Protein AF-A0AB34JFN8-F1 (afdb_monomer_lite)

pLDDT: mean 73.84, std 20.87, range [29.95, 96.25]

Secondary structure (DSSP, 8-state):
-----------------------HHHHHHHHHHTTT-PPPPHHHHHHHHHHHHHHHHHHHHHHHHHHHHHHHHHTT---TTHHHHHHHHHHHHHHHHHHH--SS-HHHHHHHHHHHHHHHHHHHHHHHHHHHHHHHHHHHHHHHHHHHHTSSSS-HHHHHHHHHHHHHHHHHTTS-TT-----HHHHHHHHHHHHHHHHHHHHHHHHHHHHHHHHHHHHHHHHHHHHHHHHHHHHHHSS-S----EEEEE--TT-SEEEEEEEETTEEEEEEEE--GGGGGG--TTSS-S---TT--EEEEEEE-

Structure (mmCIF, N/CA/C/O backbone):
data_AF-A0AB34JFN8-F1
#
_entry.id   AF-A0AB34JFN8-F1
#
loop_
_atom_site.group_PDB
_atom_site.id
_atom_site.type_symbol
_atom_site.label_atom_id
_atom_site.label_alt_id
_atom_site.label_comp_id
_atom_site.label_asym_id
_atom_site.label_entity_id
_atom_site.label_seq_id
_atom_site.pdbx_PDB_ins_code
_atom_site.Cartn_x
_atom_site.Cartn_y
_atom_site.Cartn_z
_atom_site.occupancy
_atom_site.B_iso_or_equiv
_atom_site.auth_seq_id
_atom_site.auth_comp_id
_atom_site.auth_asym_id
_atom_site.auth_atom_id
_atom_site.pdbx_PDB_model_num
ATOM 1 N N . MET A 1 1 ? 58.576 43.000 -95.167 1.00 40.59 1 MET A N 1
ATOM 2 C CA . MET A 1 1 ? 59.578 42.158 -94.487 1.00 40.59 1 MET A CA 1
ATOM 3 C C . MET A 1 1 ? 58.836 41.025 -93.793 1.00 40.59 1 MET A C 1
ATOM 5 O O . MET A 1 1 ? 57.957 41.322 -93.003 1.00 40.59 1 MET A O 1
ATOM 9 N N . LEU A 1 2 ? 59.155 39.787 -94.191 1.00 36.97 2 LEU A N 1
ATOM 10 C CA . LEU A 1 2 ? 58.815 38.482 -93.592 1.00 36.97 2 LEU A CA 1
ATOM 11 C C . LEU A 1 2 ? 57.339 38.159 -93.242 1.00 36.97 2 LEU A C 1
ATOM 13 O O . LEU A 1 2 ? 56.838 38.446 -92.163 1.00 36.97 2 LEU A O 1
ATOM 17 N N . THR A 1 3 ? 56.698 37.459 -94.183 1.00 32.12 3 THR A N 1
ATOM 18 C CA . THR A 1 3 ? 55.739 36.337 -94.027 1.00 32.12 3 THR A CA 1
ATOM 19 C C . THR A 1 3 ? 56.338 35.158 -93.220 1.00 32.12 3 THR A C 1
ATOM 21 O O . THR A 1 3 ? 57.546 35.197 -92.975 1.00 32.12 3 THR A O 1
ATOM 24 N N . PRO A 1 4 ? 55.636 34.018 -92.971 1.00 57.72 4 PRO A N 1
ATOM 25 C CA . PRO A 1 4 ? 54.190 33.674 -92.963 1.00 57.72 4 PRO A CA 1
ATOM 26 C C . PRO A 1 4 ? 53.788 32.844 -91.700 1.00 57.72 4 PRO A C 1
ATOM 28 O O . PRO A 1 4 ? 54.621 32.568 -90.849 1.00 57.72 4 PRO A O 1
ATOM 31 N N . LEU A 1 5 ? 52.517 32.505 -91.451 1.00 35.12 5 LEU A N 1
ATOM 32 C CA . LEU A 1 5 ? 51.862 31.186 -91.665 1.00 35.12 5 LEU A CA 1
ATOM 33 C C . LEU A 1 5 ? 50.621 31.196 -90.732 1.00 35.12 5 LEU A C 1
ATOM 35 O O . LEU A 1 5 ? 50.712 31.771 -89.656 1.00 35.12 5 LEU A O 1
ATOM 39 N N . LEU A 1 6 ? 49.472 30.549 -90.921 1.00 33.50 6 LEU A N 1
ATOM 40 C CA . LEU A 1 6 ? 48.767 29.802 -91.973 1.00 33.50 6 LEU A CA 1
ATOM 41 C C . LEU A 1 6 ? 47.491 29.335 -91.208 1.00 33.50 6 LEU A C 1
ATOM 43 O O . LEU A 1 6 ? 47.619 28.768 -90.131 1.00 33.50 6 LEU A O 1
ATOM 47 N N . LEU A 1 7 ? 46.300 29.867 -91.498 1.00 32.81 7 LEU A N 1
ATOM 48 C CA . LEU A 1 7 ? 45.285 29.329 -92.422 1.00 32.81 7 LEU A CA 1
ATOM 49 C C . LEU A 1 7 ? 44.332 28.259 -91.819 1.00 32.81 7 LEU A C 1
ATOM 51 O O . LEU A 1 7 ? 44.778 27.293 -91.212 1.00 32.81 7 LEU A O 1
ATOM 55 N N . CYS A 1 8 ? 43.038 28.424 -92.154 1.00 29.95 8 CYS A N 1
ATOM 56 C CA . CYS A 1 8 ? 41.913 27.460 -92.170 1.00 29.95 8 CYS A CA 1
ATOM 57 C C . CYS A 1 8 ? 41.205 27.116 -90.840 1.00 29.95 8 CYS A C 1
ATOM 59 O O . CYS A 1 8 ? 41.850 26.913 -89.828 1.00 29.95 8 CYS A O 1
ATOM 61 N N . ALA A 1 9 ? 39.871 26.989 -90.752 1.00 33.47 9 ALA A N 1
ATOM 62 C CA . ALA A 1 9 ? 38.783 26.956 -91.745 1.00 33.47 9 ALA A CA 1
ATOM 63 C C . ALA A 1 9 ? 37.452 27.453 -91.110 1.00 33.47 9 ALA A C 1
ATOM 65 O O . ALA A 1 9 ? 37.236 27.287 -89.916 1.00 33.47 9 ALA A O 1
ATOM 66 N N . ILE A 1 10 ? 36.628 28.230 -91.827 1.00 31.41 10 ILE A N 1
ATOM 67 C CA . ILE A 1 10 ? 35.312 27.852 -92.401 1.00 31.41 10 ILE A CA 1
ATOM 68 C C . ILE A 1 10 ? 34.520 26.835 -91.550 1.00 31.41 10 ILE A C 1
ATOM 70 O O . ILE A 1 10 ? 34.883 25.667 -91.518 1.00 31.41 10 ILE A O 1
ATOM 74 N N . SER A 1 11 ? 33.382 27.225 -90.963 1.00 31.48 11 SER A N 1
ATOM 75 C CA . SER A 1 11 ? 32.055 26.900 -91.521 1.00 31.48 11 SER A CA 1
ATOM 76 C C . SER A 1 11 ? 30.901 27.291 -90.591 1.00 31.48 11 SER A C 1
ATOM 78 O O . SER A 1 11 ? 30.993 27.291 -89.368 1.00 31.48 11 SER A O 1
ATOM 80 N N . SER A 1 12 ? 29.806 27.637 -91.243 1.00 33.31 12 SER A N 1
ATOM 81 C CA . SER A 1 12 ? 28.513 28.095 -90.757 1.00 33.31 12 SER A CA 1
ATOM 82 C C . SER A 1 12 ? 27.607 26.995 -90.184 1.00 33.31 12 SER A C 1
ATOM 84 O O . SER A 1 12 ? 27.665 25.850 -90.620 1.00 33.31 12 SER A O 1
ATOM 86 N N . ALA A 1 13 ? 26.645 27.458 -89.373 1.00 34.81 13 ALA A N 1
ATOM 87 C CA . ALA A 1 13 ? 25.298 26.918 -89.142 1.00 34.81 13 ALA A CA 1
ATOM 88 C C . ALA A 1 13 ? 25.128 25.674 -88.247 1.00 34.81 13 ALA A C 1
ATOM 90 O O . ALA A 1 13 ? 25.507 24.565 -88.592 1.00 34.81 13 ALA A O 1
ATOM 91 N N . SER A 1 14 ? 24.379 25.840 -87.152 1.00 31.20 14 SER A N 1
ATOM 92 C CA . SER A 1 14 ? 23.001 25.327 -87.052 1.00 31.20 14 SER A CA 1
ATOM 93 C C . SER A 1 14 ? 22.472 25.535 -85.633 1.00 31.20 14 SER A C 1
ATOM 95 O O . SER A 1 14 ? 23.047 25.051 -84.662 1.00 31.20 14 SER A O 1
ATOM 97 N N . ALA A 1 15 ? 21.326 26.204 -85.520 1.00 41.53 15 ALA A N 1
ATOM 98 C CA . ALA A 1 15 ? 20.519 26.211 -84.309 1.00 41.53 15 ALA A CA 1
ATOM 99 C C . ALA A 1 15 ? 20.161 24.772 -83.901 1.00 41.53 15 ALA A C 1
ATOM 101 O O . ALA A 1 15 ? 19.678 24.002 -84.735 1.00 41.53 15 ALA A O 1
ATOM 102 N N . ARG A 1 16 ? 20.362 24.424 -82.625 1.00 34.72 16 ARG A N 1
ATOM 103 C CA . ARG A 1 16 ? 19.688 23.303 -81.960 1.00 34.72 16 ARG A CA 1
ATOM 104 C C . ARG A 1 16 ? 19.401 23.656 -80.501 1.00 34.72 16 ARG A C 1
ATOM 106 O O . ARG A 1 16 ? 20.293 24.027 -79.750 1.00 34.72 16 ARG A O 1
ATOM 113 N N . SER A 1 17 ? 18.115 23.557 -80.185 1.00 35.25 17 SER A N 1
ATOM 114 C CA . SER A 1 17 ? 17.418 23.604 -78.903 1.00 35.25 17 SER A CA 1
ATOM 115 C C . SER A 1 17 ? 18.265 23.570 -77.630 1.00 35.25 17 SER A C 1
ATOM 117 O O . SER A 1 17 ? 18.897 22.565 -77.309 1.00 35.25 17 SER A O 1
ATOM 119 N N . ALA A 1 18 ? 18.129 24.626 -76.826 1.00 38.16 18 ALA A N 1
ATOM 120 C CA . ALA A 1 18 ? 18.417 24.600 -75.399 1.00 38.16 18 ALA A CA 1
ATOM 121 C C . ALA A 1 18 ? 17.375 23.716 -74.688 1.00 38.16 18 ALA A C 1
ATOM 123 O O . ALA A 1 18 ? 16.350 24.191 -74.204 1.00 38.16 18 ALA A O 1
ATOM 124 N N . LEU A 1 19 ? 17.619 22.405 -74.661 1.00 34.66 19 LEU A N 1
ATOM 125 C CA . LEU A 1 19 ? 16.960 21.506 -73.720 1.00 34.66 19 LEU A CA 1
ATOM 126 C C . LEU A 1 19 ? 17.655 21.661 -72.369 1.00 34.66 19 LEU A C 1
ATOM 128 O O . LEU A 1 19 ? 18.735 21.115 -72.141 1.00 34.66 19 LEU A O 1
ATOM 132 N N . LEU A 1 20 ? 17.006 22.436 -71.500 1.00 38.56 20 LEU A N 1
ATOM 133 C CA . LEU A 1 20 ? 17.210 22.467 -70.057 1.00 38.56 20 LEU A CA 1
ATOM 134 C C . LEU A 1 20 ? 17.354 21.035 -69.519 1.00 38.56 20 LEU A C 1
ATOM 136 O O . LEU A 1 20 ? 16.368 20.354 -69.258 1.00 38.56 20 LEU A O 1
ATOM 140 N N . HIS A 1 21 ? 18.590 20.583 -69.320 1.00 37.53 21 HIS A N 1
ATOM 141 C CA . HIS A 1 21 ? 18.879 19.503 -68.384 1.00 37.53 21 HIS A CA 1
ATOM 142 C C . HIS A 1 21 ? 18.862 20.109 -66.980 1.00 37.53 21 HIS A C 1
ATOM 144 O O . HIS A 1 21 ? 19.899 20.381 -66.376 1.00 37.53 21 HIS A O 1
ATOM 150 N N . SER A 1 22 ? 17.662 20.378 -66.462 1.00 41.94 22 SER A N 1
ATOM 151 C CA . SER A 1 22 ? 17.490 20.567 -65.027 1.00 41.94 22 SER A CA 1
ATOM 152 C C . SER A 1 22 ? 17.705 19.208 -64.367 1.00 41.94 22 SER A C 1
ATOM 154 O O . SER A 1 22 ? 16.867 18.313 -64.481 1.00 41.94 22 SER A O 1
ATOM 156 N N . SER A 1 23 ? 18.859 19.041 -63.725 1.00 39.16 23 SER A N 1
ATOM 157 C CA . SER A 1 23 ? 19.165 17.862 -62.918 1.00 39.16 23 SER A CA 1
ATOM 158 C C . SER A 1 23 ? 18.043 17.631 -61.888 1.00 39.16 23 SER A C 1
ATOM 160 O O . SER A 1 23 ? 17.724 18.562 -61.140 1.00 39.16 23 SER A O 1
ATOM 162 N N . PRO A 1 24 ? 17.437 16.429 -61.814 1.00 47.84 24 PRO A N 1
ATOM 163 C CA . PRO A 1 24 ? 16.319 16.142 -60.910 1.00 47.84 24 PRO A CA 1
ATOM 164 C C . PRO A 1 24 ? 16.702 16.230 -59.424 1.00 47.84 24 PRO A C 1
ATOM 166 O O . PRO A 1 24 ? 15.818 16.327 -58.577 1.00 47.84 24 PRO A O 1
ATOM 169 N N . ALA A 1 25 ? 18.000 16.251 -59.103 1.00 49.03 25 ALA A N 1
ATOM 170 C CA . ALA A 1 25 ? 18.494 16.478 -57.747 1.00 49.03 25 ALA A CA 1
ATOM 171 C C . ALA A 1 25 ? 18.161 17.895 -57.242 1.00 49.03 25 ALA A C 1
ATOM 173 O O . ALA A 1 25 ? 17.696 18.070 -56.124 1.00 49.03 25 ALA A O 1
ATOM 174 N N . ARG A 1 26 ? 18.284 18.912 -58.106 1.00 46.47 26 ARG A N 1
ATOM 175 C CA . ARG A 1 26 ? 18.123 20.323 -57.712 1.00 46.47 26 ARG A CA 1
ATOM 176 C C . ARG A 1 26 ? 16.660 20.748 -57.539 1.00 46.47 26 ARG A C 1
ATOM 178 O O . ARG A 1 26 ? 16.376 21.721 -56.851 1.00 46.47 26 ARG A O 1
ATOM 185 N N . ALA A 1 27 ? 15.734 20.034 -58.182 1.00 48.00 27 ALA A N 1
ATOM 186 C CA . ALA A 1 27 ? 14.296 20.279 -58.062 1.00 48.00 27 ALA A CA 1
ATOM 187 C C . ALA A 1 27 ? 13.692 19.644 -56.796 1.00 48.00 27 ALA A C 1
ATOM 189 O O . ALA A 1 27 ? 12.703 20.157 -56.274 1.00 48.00 27 ALA A O 1
ATOM 190 N N . ARG A 1 28 ? 14.296 18.560 -56.286 1.00 52.44 28 ARG A N 1
ATOM 191 C CA . ARG A 1 28 ? 13.908 17.940 -55.010 1.00 52.44 28 ARG A CA 1
ATOM 192 C C . ARG A 1 28 ? 14.290 18.818 -53.820 1.00 52.44 28 ARG A C 1
ATOM 194 O O . ARG A 1 28 ? 13.430 19.074 -52.984 1.00 52.44 28 ARG A O 1
ATOM 201 N N . ASP A 1 29 ? 15.492 19.394 -53.848 1.00 52.91 29 ASP A N 1
ATOM 202 C CA . ASP A 1 29 ? 15.970 20.345 -52.832 1.00 52.91 29 ASP A CA 1
ATOM 203 C C . ASP A 1 29 ? 15.091 21.596 -52.693 1.00 52.91 29 ASP A C 1
ATOM 205 O O . ASP A 1 29 ? 14.879 22.110 -51.599 1.00 52.91 29 ASP A O 1
ATOM 209 N N . ALA A 1 30 ? 14.547 22.110 -53.799 1.00 54.91 30 ALA A N 1
ATOM 210 C CA . ALA A 1 30 ? 13.704 23.304 -53.755 1.00 54.91 30 ALA A CA 1
ATOM 211 C C . ALA A 1 30 ? 12.321 23.026 -53.135 1.00 54.91 30 ALA A C 1
ATOM 213 O O . ALA A 1 30 ? 11.747 23.897 -52.480 1.00 54.91 30 ALA A O 1
ATOM 214 N N . LEU A 1 31 ? 11.786 21.815 -53.327 1.00 54.91 31 LEU A N 1
ATOM 215 C CA . LEU A 1 31 ? 10.496 21.397 -52.772 1.00 54.91 31 LEU A CA 1
ATOM 216 C C . LEU A 1 31 ? 10.588 21.003 -51.289 1.00 54.91 31 LEU A C 1
ATOM 218 O O . LEU A 1 31 ? 9.623 21.227 -50.559 1.00 54.91 31 LEU A O 1
ATOM 222 N N . SER A 1 32 ? 11.724 20.470 -50.828 1.00 52.62 32 SER A N 1
ATOM 223 C CA . SER A 1 32 ? 11.977 20.195 -49.403 1.00 52.62 32 SER A CA 1
ATOM 224 C C . SER A 1 32 ? 12.158 21.488 -48.597 1.00 52.62 32 SER A C 1
ATOM 226 O O . SER A 1 32 ? 11.550 21.648 -47.537 1.00 52.62 32 SER A O 1
ATOM 228 N N . LEU A 1 33 ? 12.854 22.484 -49.158 1.00 50.72 33 LEU A N 1
ATOM 229 C CA . LEU A 1 33 ? 12.984 23.827 -48.571 1.00 50.72 33 LEU A CA 1
ATOM 230 C C . LEU A 1 33 ? 11.643 24.568 -48.417 1.00 50.72 33 LEU A C 1
ATOM 232 O O . LEU A 1 33 ? 11.445 25.284 -47.436 1.00 50.72 33 LEU A O 1
ATOM 236 N N . LEU A 1 34 ? 10.694 24.368 -49.337 1.00 54.00 34 LEU A N 1
ATOM 237 C CA . LEU A 1 34 ? 9.350 24.965 -49.276 1.00 54.00 34 LEU A CA 1
ATOM 238 C C . LEU A 1 34 ? 8.437 24.337 -48.205 1.00 54.00 34 LEU A C 1
ATOM 240 O O . LEU A 1 34 ? 7.401 24.918 -47.883 1.00 54.00 34 LEU A O 1
ATOM 244 N N . ARG A 1 35 ? 8.809 23.180 -47.636 1.00 57.22 35 ARG A N 1
ATOM 245 C CA . ARG A 1 35 ? 8.042 22.479 -46.589 1.00 57.22 35 ARG A CA 1
ATOM 246 C C . ARG A 1 35 ? 8.598 22.674 -45.173 1.00 57.22 35 ARG A C 1
ATOM 248 O O . ARG A 1 35 ? 8.065 22.083 -44.239 1.00 57.22 35 ARG A O 1
ATOM 255 N N . GLY A 1 36 ? 9.617 23.520 -45.005 1.00 51.25 36 GLY A N 1
ATOM 256 C CA . GLY A 1 36 ? 10.117 23.923 -43.688 1.00 51.25 36 GLY A CA 1
ATOM 257 C C . GLY A 1 36 ? 11.053 22.925 -43.000 1.00 51.25 36 GLY A C 1
ATOM 258 O O . GLY A 1 36 ? 11.176 22.973 -41.782 1.00 51.25 36 GLY A O 1
ATOM 259 N N . GLY A 1 37 ? 11.730 22.046 -43.744 1.00 57.25 37 GLY A N 1
ATOM 260 C CA . GLY A 1 37 ? 12.794 21.200 -43.198 1.00 57.25 37 GLY A CA 1
ATOM 261 C C . GLY A 1 37 ? 13.675 20.634 -44.307 1.00 57.25 37 GLY A C 1
ATOM 262 O O . GLY A 1 37 ? 13.156 20.068 -45.268 1.00 57.25 37 GLY A O 1
ATOM 263 N N . GLY A 1 38 ? 14.995 20.815 -44.194 1.00 64.12 38 GLY A N 1
ATOM 264 C CA . GLY A 1 38 ? 15.956 20.130 -45.063 1.00 64.12 38 GLY A CA 1
ATOM 265 C C . GLY A 1 38 ? 15.830 18.612 -44.914 1.00 64.12 38 GLY A C 1
ATOM 266 O O . GLY A 1 38 ? 15.399 18.133 -43.864 1.00 64.12 38 GLY A O 1
ATOM 267 N N . GLU A 1 39 ? 16.162 17.854 -45.963 1.00 65.25 39 GLU A N 1
ATOM 268 C CA . GLU A 1 39 ? 16.203 16.394 -45.844 1.00 65.25 39 GLU A CA 1
ATOM 269 C C . GLU A 1 39 ? 17.214 16.014 -44.745 1.00 65.25 39 GLU A C 1
ATOM 271 O O . GLU A 1 39 ? 18.331 16.543 -44.748 1.00 65.25 39 GLU A O 1
ATOM 276 N N . PRO A 1 40 ? 16.831 15.164 -43.771 1.00 70.44 40 PRO A N 1
ATOM 277 C CA . PRO A 1 40 ? 17.751 14.721 -42.731 1.00 70.44 40 PRO A CA 1
ATOM 278 C C . PRO A 1 40 ? 18.955 14.034 -43.377 1.00 70.44 40 PRO A C 1
ATOM 280 O O . PRO A 1 40 ? 18.798 13.304 -44.359 1.00 70.44 40 PRO A O 1
ATOM 283 N N . SER A 1 41 ? 20.153 14.269 -42.836 1.00 77.94 41 SER A N 1
ATOM 284 C CA . SER A 1 41 ? 21.364 13.614 -43.330 1.00 77.94 41 SER A CA 1
ATOM 285 C C . SER A 1 41 ? 21.215 12.090 -43.251 1.00 77.94 41 SER A C 1
ATOM 287 O O . SER A 1 41 ? 20.544 11.560 -42.362 1.00 77.94 41 SER A O 1
ATOM 289 N N . ASP A 1 42 ? 21.847 11.371 -44.181 1.00 81.19 42 ASP A N 1
ATOM 290 C CA . ASP A 1 42 ? 21.822 9.899 -44.208 1.00 81.19 42 ASP A CA 1
ATOM 291 C C . ASP A 1 42 ? 22.378 9.309 -42.893 1.00 81.19 42 ASP A C 1
ATOM 293 O O . ASP A 1 42 ? 21.862 8.327 -42.359 1.00 81.19 42 ASP A O 1
ATOM 297 N N . GLU A 1 43 ? 23.354 10.000 -42.293 1.00 79.25 43 GLU A N 1
ATOM 298 C CA . GLU A 1 43 ? 23.912 9.693 -40.972 1.00 79.25 43 GLU A CA 1
ATOM 299 C C . GLU A 1 43 ? 22.872 9.831 -39.847 1.00 79.25 43 GLU A C 1
ATOM 301 O O . GLU A 1 43 ? 22.753 8.940 -39.002 1.00 79.25 43 GLU A O 1
ATOM 306 N N . LEU A 1 44 ? 22.054 10.891 -39.859 1.00 81.38 44 LEU A N 1
ATOM 307 C CA . LEU A 1 44 ? 20.977 11.086 -38.886 1.00 81.38 44 LEU A CA 1
ATOM 308 C C . LEU A 1 44 ? 19.863 10.050 -39.069 1.00 81.38 44 LEU A C 1
ATOM 310 O O . LEU A 1 44 ? 19.310 9.548 -38.085 1.00 81.38 44 LEU A O 1
ATOM 314 N N . LEU A 1 45 ? 19.555 9.676 -40.312 1.00 85.38 45 LEU A N 1
ATOM 315 C CA . LEU A 1 45 ? 18.577 8.632 -40.610 1.00 85.38 45 LEU A CA 1
ATOM 316 C C . LEU A 1 45 ? 19.049 7.274 -40.067 1.00 85.38 45 LEU A C 1
ATOM 318 O O . LEU A 1 45 ? 18.304 6.591 -39.359 1.00 85.38 45 LEU A O 1
ATOM 322 N N . GLN A 1 46 ? 20.304 6.904 -40.338 1.00 86.75 46 GLN A N 1
ATOM 323 C CA . GLN A 1 46 ? 20.905 5.665 -39.846 1.00 86.75 46 GLN A CA 1
ATOM 324 C C . GLN A 1 46 ? 20.978 5.639 -38.313 1.00 86.75 46 GLN A C 1
ATOM 326 O O . GLN A 1 46 ? 20.627 4.626 -37.700 1.00 86.75 46 GLN A O 1
ATOM 331 N N . ALA A 1 47 ? 21.356 6.756 -37.687 1.00 85.12 47 ALA A N 1
ATOM 332 C CA . ALA A 1 47 ? 21.361 6.890 -36.236 1.00 85.12 47 ALA A CA 1
ATOM 333 C C . ALA A 1 47 ? 19.952 6.773 -35.633 1.00 85.12 47 ALA A C 1
ATOM 335 O O . ALA A 1 47 ? 19.775 6.117 -34.610 1.00 85.12 47 ALA A O 1
ATOM 336 N N . THR A 1 48 ? 18.931 7.316 -36.299 1.00 88.69 48 THR A N 1
ATOM 337 C CA . THR A 1 48 ? 17.527 7.178 -35.881 1.00 88.69 48 THR A CA 1
ATOM 338 C C . THR A 1 48 ? 17.073 5.722 -35.898 1.00 88.69 48 THR A C 1
ATOM 340 O O . THR A 1 48 ? 16.450 5.255 -34.942 1.00 88.69 48 THR A O 1
ATOM 343 N N . PHE A 1 49 ? 17.411 4.966 -36.945 1.00 88.88 49 PHE A N 1
ATOM 344 C CA . PHE A 1 49 ? 17.106 3.534 -36.995 1.00 88.88 49 PHE A CA 1
ATOM 345 C C . PHE A 1 49 ? 17.841 2.743 -35.908 1.00 88.88 49 PHE A C 1
ATOM 347 O O . PHE A 1 49 ? 17.226 1.895 -35.256 1.00 88.88 49 PHE A O 1
ATOM 354 N N . ALA A 1 50 ? 19.128 3.022 -35.688 1.00 88.19 50 ALA A N 1
ATOM 355 C CA . ALA A 1 50 ? 19.917 2.367 -34.648 1.00 88.19 50 ALA A CA 1
ATOM 356 C C . ALA A 1 50 ? 19.362 2.661 -33.243 1.00 88.19 50 ALA A C 1
ATOM 358 O O . ALA A 1 50 ? 19.139 1.731 -32.465 1.00 88.19 50 ALA A O 1
ATOM 359 N N . CYS A 1 51 ? 19.051 3.927 -32.960 1.00 89.38 51 CYS A N 1
ATOM 360 C CA . CYS A 1 51 ? 18.476 4.377 -31.696 1.00 89.38 51 CYS A CA 1
ATOM 361 C C . CYS A 1 51 ? 17.101 3.742 -31.436 1.00 89.38 51 CYS A C 1
ATOM 363 O O . CYS A 1 51 ? 16.872 3.174 -30.371 1.00 89.38 51 CYS A O 1
ATOM 365 N N . ASN A 1 52 ? 16.209 3.721 -32.433 1.00 91.88 52 ASN A N 1
ATOM 366 C CA . ASN A 1 52 ? 14.899 3.075 -32.301 1.00 91.88 52 ASN A CA 1
ATOM 367 C C . ASN A 1 52 ? 15.011 1.558 -32.082 1.00 91.88 52 ASN A C 1
ATOM 369 O O . ASN A 1 52 ? 14.227 0.978 -31.328 1.00 91.88 52 ASN A O 1
ATOM 373 N N . ARG A 1 53 ? 15.992 0.898 -32.712 1.00 92.44 53 ARG A N 1
ATOM 374 C CA . ARG A 1 53 ? 16.247 -0.532 -32.486 1.00 92.44 53 ARG A CA 1
ATOM 375 C C . ARG A 1 53 ? 16.741 -0.791 -31.065 1.00 92.44 53 ARG A C 1
ATOM 377 O O . ARG A 1 53 ? 16.284 -1.745 -30.432 1.00 92.44 53 ARG A O 1
ATOM 384 N N . LEU A 1 54 ? 17.651 0.047 -30.567 1.00 91.44 54 LEU A N 1
ATOM 385 C CA . LEU A 1 54 ? 18.130 -0.020 -29.189 1.00 91.44 54 LEU A CA 1
ATOM 386 C C . LEU A 1 54 ? 16.970 0.192 -28.213 1.00 91.44 54 LEU A C 1
ATOM 388 O O . LEU A 1 54 ? 16.752 -0.650 -27.349 1.00 91.44 54 LEU A O 1
ATOM 392 N N . HIS A 1 55 ? 16.162 1.233 -28.427 1.00 92.12 55 HIS A N 1
ATOM 393 C CA . HIS A 1 55 ? 14.965 1.517 -27.640 1.00 92.12 55 HIS A CA 1
ATOM 394 C C . HIS A 1 55 ? 14.024 0.315 -27.564 1.00 92.12 55 HIS A C 1
ATOM 396 O O . HIS A 1 55 ? 13.657 -0.109 -26.472 1.00 92.12 55 HIS A O 1
ATOM 402 N N . ALA A 1 56 ? 13.677 -0.288 -28.704 1.00 92.75 56 ALA A N 1
ATOM 403 C CA . ALA A 1 56 ? 12.811 -1.464 -28.730 1.00 92.75 56 ALA A CA 1
ATOM 404 C C . ALA A 1 56 ? 13.414 -2.661 -27.973 1.00 92.75 56 ALA A C 1
ATOM 406 O O . ALA A 1 56 ? 12.690 -3.379 -27.288 1.00 92.75 56 ALA A O 1
ATOM 407 N N . THR A 1 57 ? 14.731 -2.860 -28.071 1.00 94.12 57 THR A N 1
ATOM 408 C CA . THR A 1 57 ? 15.432 -3.965 -27.399 1.00 94.12 57 THR A CA 1
ATOM 409 C C . THR A 1 57 ? 15.452 -3.764 -25.885 1.00 94.12 57 THR A C 1
ATOM 411 O O . THR A 1 57 ? 15.021 -4.641 -25.140 1.00 94.12 57 THR A O 1
ATOM 414 N N . VAL A 1 58 ? 15.877 -2.585 -25.426 1.00 93.69 58 VAL A N 1
ATOM 415 C CA . VAL A 1 58 ? 15.948 -2.257 -23.996 1.00 93.69 58 VAL A CA 1
ATOM 416 C C . VAL A 1 58 ? 14.553 -2.258 -23.371 1.00 93.69 58 VAL A C 1
ATOM 418 O O . VAL A 1 58 ? 14.369 -2.796 -22.281 1.00 93.69 58 VAL A O 1
ATOM 421 N N . LEU A 1 59 ? 13.550 -1.729 -24.075 1.00 93.25 59 LEU A N 1
ATOM 422 C CA . LEU A 1 59 ? 12.164 -1.762 -23.620 1.00 93.25 59 LEU A CA 1
ATOM 423 C C . LEU A 1 59 ? 11.627 -3.196 -23.529 1.00 93.25 59 LEU A C 1
ATOM 425 O O . LEU A 1 59 ? 10.930 -3.521 -22.571 1.00 93.25 59 LEU A O 1
ATOM 429 N N . ALA A 1 60 ? 11.952 -4.081 -24.474 1.00 93.50 60 ALA A N 1
ATOM 430 C CA . ALA A 1 60 ? 11.547 -5.487 -24.405 1.00 93.50 60 ALA A CA 1
ATOM 431 C C . ALA A 1 60 ? 12.156 -6.209 -23.186 1.00 93.50 60 ALA A C 1
ATOM 433 O O . ALA A 1 60 ? 11.464 -6.957 -22.496 1.00 93.50 60 ALA A O 1
ATOM 434 N N . GLU A 1 61 ? 13.427 -5.949 -22.878 1.00 93.88 61 GLU A N 1
ATOM 435 C CA . GLU A 1 61 ? 14.093 -6.509 -21.697 1.00 93.88 61 GLU A CA 1
ATOM 436 C C . GLU A 1 61 ? 13.483 -5.968 -20.397 1.00 93.88 61 GLU A C 1
ATOM 438 O O . GLU A 1 61 ? 13.054 -6.741 -19.537 1.00 93.88 61 GLU A O 1
ATOM 443 N N . ALA A 1 62 ? 13.337 -4.645 -20.291 1.00 92.75 62 ALA A N 1
ATOM 444 C CA . ALA A 1 62 ? 12.747 -3.998 -19.124 1.00 92.75 62 ALA A CA 1
ATOM 445 C C . ALA A 1 62 ? 11.285 -4.427 -18.902 1.00 92.75 62 ALA A C 1
ATOM 447 O O . ALA A 1 62 ? 10.869 -4.706 -17.780 1.00 92.75 62 ALA A O 1
ATOM 448 N N . THR A 1 63 ? 10.488 -4.563 -19.966 1.00 92.94 63 THR A N 1
ATOM 449 C CA . THR A 1 63 ? 9.100 -5.047 -19.856 1.00 92.94 63 THR A CA 1
ATOM 450 C C . THR A 1 63 ? 9.008 -6.508 -19.422 1.00 92.94 63 THR A C 1
ATOM 452 O O . THR A 1 63 ? 8.047 -6.868 -18.738 1.00 92.94 63 THR A O 1
ATOM 455 N N . SER A 1 64 ? 10.001 -7.342 -19.742 1.00 94.25 64 SER A N 1
ATOM 456 C CA . SER A 1 64 ? 10.100 -8.707 -19.212 1.00 94.25 64 SER A CA 1
ATOM 457 C C . SER A 1 64 ? 10.346 -8.710 -17.698 1.00 94.25 64 SER A C 1
ATOM 459 O O . SER A 1 64 ? 9.680 -9.444 -16.963 1.00 94.25 64 SER A O 1
ATOM 461 N N . GLU A 1 65 ? 11.238 -7.851 -17.201 1.00 93.00 65 GLU A N 1
ATOM 462 C CA . GLU A 1 65 ? 11.474 -7.687 -15.758 1.00 93.00 65 GLU A CA 1
ATOM 463 C C . GLU A 1 65 ? 10.230 -7.144 -15.035 1.00 93.00 65 GLU A C 1
ATOM 465 O O . GLU A 1 65 ? 9.807 -7.682 -14.007 1.00 93.00 65 GLU A O 1
ATOM 470 N N . LEU A 1 66 ? 9.555 -6.154 -15.624 1.00 93.12 66 LEU A N 1
ATOM 471 C CA . LEU A 1 66 ? 8.280 -5.636 -15.121 1.00 93.12 66 LEU A CA 1
ATOM 472 C C . LEU A 1 66 ? 7.185 -6.704 -15.096 1.00 93.12 66 LEU A C 1
ATOM 474 O O . LEU A 1 66 ? 6.361 -6.728 -14.180 1.00 93.12 66 LEU A O 1
ATOM 478 N N . ALA A 1 67 ? 7.157 -7.605 -16.080 1.00 92.94 67 ALA A N 1
ATOM 479 C CA . ALA A 1 67 ? 6.217 -8.719 -16.099 1.00 92.94 67 ALA A CA 1
ATOM 480 C C . ALA A 1 67 ? 6.482 -9.705 -14.951 1.00 92.94 67 ALA A C 1
ATOM 482 O O . ALA A 1 67 ? 5.524 -10.205 -14.352 1.00 92.94 67 ALA A O 1
ATOM 483 N N . ALA A 1 68 ? 7.749 -9.943 -14.599 1.00 92.81 68 ALA A N 1
ATOM 484 C CA . ALA A 1 68 ? 8.112 -10.748 -13.436 1.00 92.81 68 ALA A CA 1
ATOM 485 C C . ALA A 1 68 ? 7.644 -10.086 -12.129 1.00 92.81 68 ALA A C 1
ATOM 487 O O . ALA A 1 68 ? 6.950 -10.730 -11.341 1.00 92.81 68 ALA A O 1
ATOM 488 N N . LEU A 1 69 ? 7.911 -8.786 -11.949 1.00 93.00 69 LEU A N 1
ATOM 489 C CA . LEU A 1 69 ? 7.428 -8.017 -10.792 1.00 93.00 69 LEU A CA 1
ATOM 490 C C . LEU A 1 69 ? 5.898 -8.043 -10.694 1.00 93.00 69 LEU A C 1
ATOM 492 O O . LEU A 1 69 ? 5.332 -8.325 -9.637 1.00 93.00 69 LEU A O 1
ATOM 496 N N . ARG A 1 70 ? 5.211 -7.827 -11.820 1.00 93.88 70 ARG A N 1
ATOM 497 C CA . ARG A 1 70 ? 3.749 -7.894 -11.901 1.00 93.88 70 ARG A CA 1
ATOM 498 C C . ARG A 1 70 ? 3.215 -9.263 -11.496 1.00 93.88 70 ARG A C 1
ATOM 500 O O . ARG A 1 70 ? 2.166 -9.329 -10.858 1.00 93.88 70 ARG A O 1
ATOM 507 N N . LYS A 1 71 ? 3.894 -10.346 -11.877 1.00 94.31 71 LYS A N 1
ATOM 508 C CA . LYS A 1 71 ? 3.490 -11.711 -11.528 1.00 94.31 71 LYS A CA 1
ATOM 509 C C . LYS A 1 71 ? 3.587 -11.951 -10.023 1.00 94.31 71 LYS A C 1
ATOM 511 O O . LYS A 1 71 ? 2.634 -12.483 -9.464 1.00 94.31 71 LYS A O 1
ATOM 516 N N . THR A 1 72 ? 4.678 -11.532 -9.383 1.00 92.69 72 THR A N 1
ATOM 517 C CA . THR A 1 72 ? 4.851 -11.649 -7.924 1.00 92.69 72 THR A CA 1
ATOM 518 C C . THR A 1 72 ? 3.767 -10.882 -7.175 1.00 92.69 72 THR A C 1
ATOM 520 O O . THR A 1 72 ? 3.053 -11.460 -6.361 1.00 92.69 72 THR A O 1
ATOM 523 N N . LEU A 1 73 ? 3.550 -9.618 -7.546 1.00 93.31 73 LEU A N 1
ATOM 524 C CA . LEU A 1 73 ? 2.532 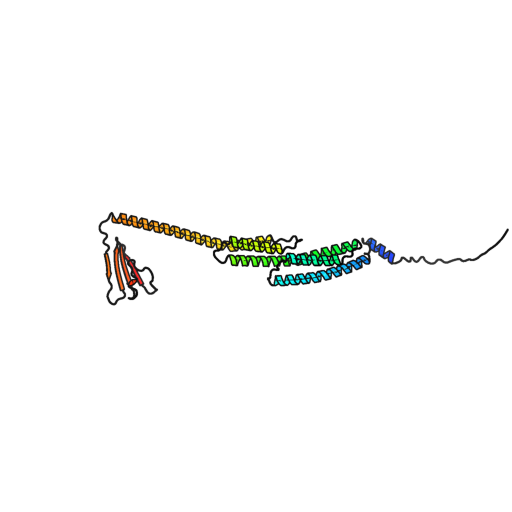-8.779 -6.916 1.00 93.31 73 LEU A CA 1
ATOM 525 C C . LEU A 1 73 ? 1.112 -9.340 -7.116 1.00 93.31 73 LEU A C 1
ATOM 527 O O . LEU A 1 73 ? 0.296 -9.328 -6.202 1.00 93.31 73 LEU A O 1
ATOM 531 N N . ARG A 1 74 ? 0.800 -9.897 -8.296 1.00 91.56 74 ARG A N 1
ATOM 532 C CA . ARG A 1 74 ? -0.493 -10.567 -8.536 1.00 91.56 74 ARG A CA 1
ATOM 533 C C . ARG A 1 74 ? -0.639 -11.884 -7.777 1.00 91.56 74 ARG A C 1
ATOM 535 O O . ARG A 1 74 ? -1.762 -12.335 -7.583 1.00 91.56 74 ARG A O 1
ATOM 542 N N . GLY A 1 75 ? 0.473 -12.491 -7.374 1.00 91.12 75 GLY A N 1
ATOM 543 C CA . GLY A 1 75 ? 0.498 -13.634 -6.468 1.00 91.12 75 GLY A CA 1
ATOM 544 C C . GLY A 1 75 ? 0.122 -13.277 -5.028 1.00 91.12 75 GLY A C 1
ATOM 545 O O . GLY A 1 75 ? -0.053 -14.185 -4.225 1.00 91.12 75 GLY A O 1
ATOM 546 N N . GLY A 1 76 ? -0.036 -11.986 -4.710 1.00 90.06 76 GLY A N 1
ATOM 547 C CA . GLY A 1 76 ? -0.339 -11.507 -3.362 1.00 90.06 76 GLY A CA 1
ATOM 548 C C . GLY A 1 76 ? 0.902 -11.289 -2.495 1.00 90.06 76 GLY A C 1
ATOM 549 O O . GLY A 1 76 ? 0.770 -11.030 -1.304 1.00 90.06 76 GLY A O 1
ATOM 550 N N . GLU A 1 77 ? 2.101 -11.383 -3.072 1.00 90.69 77 GLU A N 1
ATOM 551 C CA . GLU A 1 77 ? 3.356 -11.192 -2.349 1.00 90.69 77 GLU A CA 1
ATOM 552 C C . GLU A 1 77 ? 3.910 -9.787 -2.592 1.00 90.69 77 GLU A C 1
ATOM 554 O O . GLU A 1 77 ? 4.147 -9.379 -3.734 1.00 90.69 77 GLU A O 1
ATOM 559 N N . ALA A 1 78 ? 4.141 -9.049 -1.503 1.00 91.19 78 ALA A N 1
ATOM 560 C CA . ALA A 1 78 ? 4.808 -7.758 -1.559 1.00 91.19 78 ALA A CA 1
ATOM 561 C C . ALA A 1 78 ? 6.285 -7.940 -1.939 1.00 91.19 78 ALA A C 1
ATOM 563 O O . ALA A 1 78 ? 7.001 -8.791 -1.404 1.00 91.19 78 ALA A O 1
ATOM 564 N N . VAL A 1 79 ? 6.766 -7.114 -2.864 1.00 91.75 79 VAL A N 1
ATOM 565 C CA . VAL A 1 79 ? 8.155 -7.159 -3.317 1.00 91.75 79 VAL A CA 1
ATOM 566 C C . VAL A 1 79 ? 9.024 -6.360 -2.350 1.00 91.75 79 VAL A C 1
ATOM 568 O O . VAL A 1 79 ? 8.896 -5.142 -2.250 1.00 91.75 79 VAL A O 1
ATOM 571 N N . GLN A 1 80 ? 9.953 -7.028 -1.665 1.00 89.31 80 GLN A N 1
ATOM 572 C CA . GLN A 1 80 ? 10.938 -6.341 -0.826 1.00 89.31 80 GLN A CA 1
ATOM 573 C C . GLN A 1 80 ? 11.887 -5.489 -1.677 1.00 89.31 80 GLN A C 1
ATOM 575 O O . GLN A 1 80 ? 12.373 -5.946 -2.720 1.00 89.31 80 GLN A O 1
ATOM 580 N N . GLY A 1 81 ? 12.146 -4.262 -1.215 1.00 88.81 81 GLY A N 1
ATOM 581 C CA . GLY A 1 81 ? 13.017 -3.307 -1.899 1.00 88.81 81 GLY A CA 1
ATOM 582 C C . GLY A 1 81 ? 12.515 -2.924 -3.291 1.00 88.81 81 GLY A C 1
ATOM 583 O O . GLY A 1 81 ? 13.321 -2.777 -4.207 1.00 88.81 81 GLY A O 1
ATOM 584 N N . PHE A 1 82 ? 11.193 -2.817 -3.481 1.00 93.19 82 PHE A N 1
ATOM 585 C CA . PHE A 1 82 ? 10.599 -2.475 -4.777 1.00 93.19 82 PHE A CA 1
ATOM 586 C C . PHE A 1 82 ? 11.195 -1.187 -5.372 1.00 93.19 82 PHE A C 1
ATOM 588 O O . PHE A 1 82 ? 11.502 -1.173 -6.562 1.00 93.19 82 PHE A O 1
ATOM 595 N N . GLY A 1 83 ? 11.437 -0.155 -4.553 1.00 92.94 83 GLY A N 1
ATOM 596 C CA . GLY A 1 83 ? 12.032 1.106 -5.006 1.00 92.94 83 GLY A CA 1
ATOM 597 C C . GLY A 1 83 ? 13.439 0.911 -5.571 1.00 92.94 83 GLY A C 1
ATOM 598 O O . GLY A 1 83 ? 13.723 1.347 -6.681 1.00 92.94 83 GLY A O 1
ATOM 599 N N . ALA A 1 84 ? 14.284 0.145 -4.873 1.00 93.38 84 ALA A N 1
ATOM 600 C CA . ALA A 1 84 ? 15.631 -0.180 -5.342 1.00 93.38 84 ALA A CA 1
ATOM 601 C C . ALA A 1 84 ? 15.622 -0.986 -6.652 1.00 93.38 84 ALA A C 1
ATOM 603 O O . ALA A 1 84 ? 16.434 -0.727 -7.534 1.00 93.38 84 ALA A O 1
ATOM 604 N N . LYS A 1 85 ? 14.681 -1.928 -6.812 1.00 92.81 85 LYS A N 1
ATOM 605 C CA . LYS A 1 85 ? 14.527 -2.698 -8.060 1.00 92.81 85 LYS A CA 1
ATOM 606 C C . LYS A 1 85 ? 14.056 -1.828 -9.223 1.00 92.81 85 LYS A C 1
ATOM 608 O O . LYS A 1 85 ? 14.515 -2.008 -10.345 1.00 92.81 85 LYS A O 1
ATOM 613 N N . ALA A 1 86 ? 13.144 -0.894 -8.962 1.00 92.62 86 ALA A N 1
ATOM 614 C CA . ALA A 1 86 ? 12.713 0.079 -9.957 1.00 92.62 86 ALA A CA 1
ATOM 615 C C . ALA A 1 86 ? 13.880 0.988 -10.377 1.00 92.62 86 ALA A C 1
ATOM 617 O O . ALA A 1 86 ? 14.106 1.177 -11.570 1.00 92.62 86 ALA A O 1
ATOM 618 N N . ASP A 1 87 ? 14.667 1.480 -9.417 1.00 93.38 87 ASP A N 1
ATOM 619 C CA . ASP A 1 87 ? 15.854 2.295 -9.688 1.00 93.38 87 ASP A CA 1
ATOM 620 C C . ASP A 1 87 ? 16.928 1.519 -10.467 1.00 93.38 87 ASP A C 1
ATOM 622 O O . ASP A 1 87 ? 17.522 2.060 -11.399 1.00 93.38 87 ASP A O 1
ATOM 626 N N . GLU A 1 88 ? 17.159 0.246 -10.134 1.00 93.56 88 GLU A N 1
ATOM 627 C CA . GLU A 1 88 ? 18.085 -0.629 -10.860 1.00 93.56 88 GLU A CA 1
ATOM 628 C C . GLU A 1 88 ? 17.646 -0.829 -12.314 1.00 93.56 88 GLU A C 1
ATOM 630 O O . GLU A 1 88 ? 18.462 -0.684 -13.224 1.00 93.56 88 GLU A O 1
ATOM 635 N N . LEU A 1 89 ? 16.356 -1.080 -12.549 1.00 93.00 89 LEU A N 1
ATOM 636 C CA . LEU A 1 89 ? 15.792 -1.242 -13.888 1.00 93.00 89 LEU A CA 1
ATOM 637 C C . LEU A 1 89 ? 15.957 0.036 -14.726 1.00 93.00 89 LEU A C 1
ATOM 639 O O . LEU A 1 89 ? 16.395 -0.022 -15.877 1.00 93.00 89 LEU A O 1
ATOM 643 N N . LEU A 1 90 ? 15.660 1.200 -14.143 1.00 92.19 90 LEU A N 1
ATOM 644 C CA . LEU A 1 90 ? 15.798 2.496 -14.815 1.00 92.19 90 LEU A CA 1
ATOM 645 C C . LEU A 1 90 ? 17.268 2.849 -15.084 1.00 92.19 90 LEU A C 1
ATOM 647 O O . LEU A 1 90 ? 17.601 3.330 -16.166 1.00 92.19 90 LEU A O 1
ATOM 651 N N . SER A 1 91 ? 18.154 2.581 -14.123 1.00 92.62 91 SER A N 1
ATOM 652 C CA . SER A 1 91 ? 19.598 2.802 -14.252 1.00 92.62 91 SER A CA 1
ATOM 653 C C . SER A 1 91 ? 20.222 1.876 -15.300 1.00 92.62 91 SER A C 1
ATOM 655 O O . SER A 1 91 ? 21.003 2.320 -16.138 1.00 92.62 91 SER A O 1
ATOM 657 N N . SER A 1 92 ? 19.821 0.602 -15.319 1.00 92.44 92 SER A N 1
ATOM 658 C CA . SER A 1 92 ? 20.243 -0.388 -16.316 1.00 92.44 92 SER A CA 1
ATOM 659 C C . SER A 1 92 ? 19.822 0.022 -17.729 1.00 92.44 92 SER A C 1
ATOM 661 O O . SER A 1 92 ? 20.628 -0.034 -18.661 1.00 92.44 92 SER A O 1
ATOM 663 N N . ALA A 1 93 ? 18.585 0.501 -17.893 1.00 90.62 93 ALA A N 1
ATOM 664 C CA . ALA A 1 93 ? 18.103 1.025 -19.166 1.00 90.62 93 ALA A CA 1
ATOM 665 C C . ALA A 1 93 ? 18.904 2.258 -19.623 1.00 90.62 93 ALA A C 1
ATOM 667 O O . ALA A 1 93 ? 19.352 2.300 -20.770 1.00 90.62 93 ALA A O 1
ATOM 668 N N . ALA A 1 94 ? 19.154 3.218 -18.727 1.00 89.88 94 ALA A N 1
ATOM 669 C CA . ALA A 1 94 ? 19.946 4.411 -19.030 1.00 89.88 94 ALA A CA 1
ATOM 670 C C . ALA A 1 94 ? 21.402 4.071 -19.399 1.00 89.88 94 ALA A C 1
ATOM 672 O O . ALA A 1 94 ? 21.912 4.554 -20.409 1.00 89.88 94 ALA A O 1
ATOM 673 N N . ALA A 1 95 ? 22.049 3.171 -18.653 1.00 90.94 95 ALA A N 1
ATOM 674 C CA . ALA A 1 95 ? 23.426 2.751 -18.910 1.00 90.94 95 ALA A CA 1
ATOM 675 C C . ALA A 1 95 ? 23.595 2.094 -20.292 1.00 90.94 95 ALA A C 1
ATOM 677 O O . ALA A 1 95 ? 24.610 2.302 -20.957 1.00 90.94 95 ALA A O 1
ATOM 678 N N . LYS A 1 96 ? 22.592 1.337 -20.762 1.00 89.25 96 LYS A N 1
ATOM 679 C CA . LYS A 1 96 ? 22.594 0.753 -22.117 1.00 89.25 96 LYS A CA 1
ATOM 680 C C . LYS A 1 96 ? 22.540 1.826 -23.207 1.00 89.25 96 LYS A C 1
ATOM 682 O O . LYS A 1 96 ? 23.198 1.675 -24.234 1.00 89.25 96 LYS A O 1
ATOM 687 N N . PHE A 1 97 ? 21.803 2.912 -22.978 1.00 86.56 97 PHE A N 1
ATOM 688 C CA . PHE A 1 97 ? 21.770 4.056 -23.893 1.00 86.56 97 PHE A CA 1
ATOM 689 C C . PHE A 1 97 ? 23.073 4.853 -23.874 1.00 86.56 97 PHE A C 1
ATOM 691 O O . PHE A 1 97 ? 23.568 5.215 -24.936 1.00 86.56 97 PHE A O 1
ATOM 698 N N . GLU A 1 98 ? 23.663 5.082 -22.702 1.00 86.69 98 GLU A N 1
ATOM 699 C CA . GLU A 1 98 ? 24.948 5.781 -22.584 1.00 86.69 98 GLU A CA 1
ATOM 700 C C . GLU A 1 98 ? 26.110 5.001 -23.216 1.00 86.69 98 GLU A C 1
ATOM 702 O O . GLU A 1 98 ? 27.011 5.605 -23.798 1.00 86.69 98 GLU A O 1
ATOM 707 N N . ALA A 1 99 ? 26.090 3.667 -23.130 1.00 87.38 99 ALA A N 1
ATOM 708 C CA . ALA A 1 99 ? 27.127 2.811 -23.704 1.00 87.38 99 ALA A CA 1
ATOM 709 C C . ALA A 1 99 ? 27.138 2.832 -25.242 1.00 87.38 99 ALA A C 1
ATOM 711 O O . ALA A 1 99 ? 28.210 2.837 -25.845 1.00 87.38 99 ALA A O 1
ATOM 712 N N . GLU A 1 100 ? 25.955 2.865 -25.860 1.00 82.50 100 GLU A N 1
ATOM 713 C CA . GLU A 1 100 ? 25.784 2.832 -27.319 1.00 82.50 100 GLU A CA 1
ATOM 714 C C . GLU A 1 100 ? 25.675 4.243 -27.933 1.00 82.50 100 GLU A C 1
ATOM 716 O O . GLU A 1 100 ? 25.620 4.394 -29.155 1.00 82.50 100 GLU A O 1
ATOM 721 N N . ALA A 1 101 ? 25.639 5.293 -27.103 1.00 79.25 101 ALA A N 1
ATOM 722 C CA . ALA A 1 101 ? 25.554 6.672 -27.563 1.00 79.25 101 ALA A CA 1
ATOM 723 C C . ALA A 1 101 ? 26.839 7.076 -28.316 1.00 79.25 101 ALA A C 1
ATOM 725 O O . ALA A 1 101 ? 27.934 7.089 -27.735 1.00 79.25 101 ALA A O 1
ATOM 726 N N . PRO A 1 102 ? 26.746 7.463 -29.602 1.00 76.12 102 PRO A N 1
ATOM 727 C CA . PRO A 1 102 ? 27.907 7.928 -30.345 1.00 76.12 102 PRO A CA 1
ATOM 728 C C . PRO A 1 102 ? 28.395 9.270 -29.779 1.00 76.12 102 PRO A C 1
ATOM 730 O O . PRO A 1 102 ? 27.629 10.216 -29.606 1.00 76.12 102 PRO A O 1
ATOM 733 N N . LYS A 1 103 ? 29.705 9.385 -29.528 1.00 71.00 103 LYS A N 1
ATOM 734 C CA . LYS A 1 103 ? 30.361 10.601 -28.995 1.00 71.00 103 LYS A CA 1
ATOM 735 C C . LYS A 1 103 ? 30.608 11.686 -30.068 1.00 71.00 103 LYS A C 1
ATOM 737 O O . LYS A 1 103 ? 31.565 12.447 -29.954 1.00 71.00 103 LYS A O 1
ATOM 742 N N . GLY A 1 104 ? 29.804 11.686 -31.134 1.00 66.56 104 GLY A N 1
ATOM 743 C CA . GLY A 1 104 ? 29.974 12.490 -32.351 1.00 66.56 104 GLY A CA 1
ATOM 744 C C . GLY A 1 104 ? 29.077 13.732 -32.415 1.00 66.56 104 GLY A C 1
ATOM 745 O O . GLY A 1 104 ? 28.903 14.412 -31.407 1.00 66.56 104 GLY A O 1
ATOM 746 N N . GLU A 1 105 ? 28.549 14.027 -33.613 1.00 70.12 105 GLU A N 1
ATOM 747 C CA . GLU A 1 105 ? 27.681 15.180 -33.925 1.00 70.12 105 GLU A CA 1
ATOM 748 C C . GLU A 1 105 ? 26.626 15.477 -32.848 1.00 70.12 105 GLU A C 1
ATOM 750 O O . GLU A 1 105 ? 25.987 14.570 -32.302 1.00 70.12 105 GLU A O 1
ATOM 755 N N . SER A 1 106 ? 26.415 16.774 -32.585 1.00 77.62 106 SER A N 1
ATOM 756 C CA . SER A 1 106 ? 25.480 17.267 -31.566 1.00 77.62 106 SER A CA 1
ATOM 757 C C . SER A 1 106 ? 24.076 16.706 -31.742 1.00 77.62 106 SER A C 1
ATOM 759 O O . SER A 1 106 ? 23.455 16.320 -30.754 1.00 77.62 106 SER A O 1
ATOM 761 N N . ASP A 1 107 ? 23.622 16.614 -32.990 1.00 78.75 107 ASP A N 1
ATOM 762 C CA . ASP A 1 107 ? 22.240 16.293 -33.347 1.00 78.75 107 ASP A CA 1
ATOM 763 C C . ASP A 1 107 ? 21.938 14.802 -33.136 1.00 78.75 107 ASP A C 1
ATOM 765 O O . ASP A 1 107 ? 20.848 14.416 -32.707 1.00 78.75 107 ASP A O 1
ATOM 769 N N . VAL A 1 108 ? 22.940 13.947 -33.356 1.00 80.75 108 VAL A N 1
ATOM 770 C CA . VAL A 1 108 ? 22.846 12.517 -33.051 1.00 80.75 108 VAL A CA 1
ATOM 771 C C . VAL A 1 108 ? 22.895 12.292 -31.540 1.00 80.75 108 VAL A C 1
ATOM 773 O O . VAL A 1 108 ? 22.142 11.478 -31.008 1.00 80.75 108 VAL A O 1
ATOM 776 N N . SER A 1 109 ? 23.736 13.035 -30.816 1.00 81.88 109 SER A N 1
ATOM 777 C CA . SER A 1 109 ? 23.794 12.935 -29.355 1.00 81.88 109 SER A CA 1
ATOM 778 C C . SER A 1 109 ? 22.492 13.395 -28.688 1.00 81.88 109 SER A C 1
ATOM 780 O O . SER A 1 109 ? 22.049 12.752 -27.735 1.00 81.88 109 SER A O 1
ATOM 782 N N . SER A 1 110 ? 21.852 14.462 -29.183 1.00 85.62 110 SER A N 1
ATOM 783 C CA . SER A 1 110 ? 20.541 14.897 -28.682 1.00 85.62 110 SER A CA 1
ATOM 784 C C . SER A 1 110 ? 19.457 13.858 -28.950 1.00 85.62 110 SER A C 1
ATOM 786 O O . SER A 1 110 ? 18.715 13.531 -28.034 1.00 85.62 110 SER A O 1
ATOM 788 N N . LEU A 1 111 ? 19.437 13.239 -30.136 1.00 86.81 111 LEU A N 1
ATOM 789 C CA . LEU A 1 111 ? 18.461 12.196 -30.463 1.00 86.81 111 LEU A CA 1
ATOM 790 C C . LEU A 1 111 ? 18.496 11.016 -29.476 1.00 86.81 111 LEU A C 1
ATOM 792 O O . LEU A 1 111 ? 17.451 10.521 -29.056 1.00 86.81 111 LEU A O 1
ATOM 796 N N . TYR A 1 112 ? 19.695 10.563 -29.095 1.00 87.56 112 TYR A N 1
ATOM 797 C CA . TYR A 1 112 ? 19.850 9.475 -28.124 1.00 87.56 112 TYR A CA 1
ATOM 798 C C . TYR A 1 112 ? 19.404 9.879 -26.715 1.00 87.56 112 TYR A C 1
ATOM 800 O O . TYR A 1 112 ? 18.867 9.038 -25.997 1.00 87.56 112 TYR A O 1
ATOM 808 N N . LYS A 1 113 ? 19.605 11.143 -26.323 1.00 88.25 113 LYS A N 1
ATOM 809 C CA . LYS A 1 113 ? 19.128 11.668 -25.035 1.00 88.25 113 LYS A CA 1
ATOM 810 C C . LYS A 1 113 ? 17.608 11.749 -25.002 1.00 88.25 113 LYS A C 1
ATOM 812 O O . LYS A 1 113 ? 17.014 11.177 -24.096 1.00 88.25 113 LYS A O 1
ATOM 817 N N . ASP A 1 114 ? 16.996 12.338 -26.026 1.00 89.56 114 ASP A N 1
ATOM 818 C CA . ASP A 1 114 ? 15.539 12.465 -26.132 1.00 89.56 114 ASP A CA 1
ATOM 819 C C . ASP A 1 114 ? 14.866 11.082 -26.091 1.00 89.56 114 ASP A C 1
ATOM 821 O O . ASP A 1 114 ? 13.870 10.871 -25.403 1.00 89.56 114 ASP A O 1
ATOM 825 N N . LYS A 1 115 ? 15.453 10.089 -26.775 1.00 89.69 115 LYS A N 1
ATOM 826 C CA . LYS A 1 115 ? 14.955 8.706 -26.744 1.00 89.69 115 LYS A CA 1
ATOM 827 C C . LYS A 1 115 ? 15.195 7.981 -25.424 1.00 89.69 115 LYS A C 1
ATOM 829 O O . LYS A 1 115 ? 14.392 7.120 -25.064 1.00 89.69 115 LYS A O 1
ATOM 834 N N . ALA A 1 116 ? 16.269 8.296 -24.707 1.00 89.94 116 ALA A N 1
ATOM 835 C CA . ALA A 1 116 ? 16.489 7.768 -23.365 1.00 89.94 116 ALA A CA 1
ATOM 836 C C . ALA A 1 116 ? 15.479 8.354 -22.361 1.00 89.94 116 ALA A C 1
ATOM 838 O O . ALA A 1 116 ? 14.988 7.623 -21.500 1.00 89.94 116 ALA A O 1
ATOM 839 N N . GLU A 1 117 ? 15.131 9.636 -22.500 1.00 91.19 117 GLU A N 1
ATOM 840 C CA . GLU A 1 117 ? 14.083 10.290 -21.708 1.00 91.19 117 GLU A CA 1
ATOM 841 C C . GLU A 1 117 ? 12.699 9.696 -22.010 1.00 91.19 117 GLU A C 1
ATOM 843 O O . GLU A 1 117 ? 11.996 9.305 -21.080 1.00 91.19 117 GLU A O 1
ATOM 848 N N . GLU A 1 118 ? 12.350 9.494 -23.287 1.00 92.38 118 GLU A N 1
ATOM 849 C CA . GLU A 1 118 ? 11.102 8.815 -23.679 1.00 92.38 118 GLU A CA 1
ATOM 850 C C . GLU A 1 118 ? 11.007 7.408 -23.064 1.00 92.38 118 GLU A C 1
ATOM 852 O O . GLU A 1 118 ? 9.981 7.036 -22.490 1.00 92.38 118 GLU A O 1
ATOM 857 N N . LEU A 1 119 ? 12.093 6.627 -23.118 1.00 91.38 119 LEU A N 1
ATOM 858 C CA . LEU A 1 119 ? 12.133 5.306 -22.492 1.00 91.38 119 LEU A CA 1
ATOM 859 C C . LEU A 1 119 ? 11.921 5.394 -20.978 1.00 91.38 119 LEU A C 1
ATOM 861 O O . LEU A 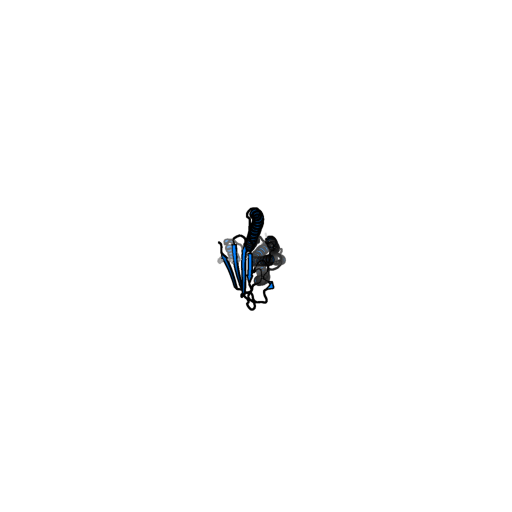1 119 ? 11.186 4.587 -20.407 1.00 91.38 119 LEU A O 1
ATOM 865 N N . HIS A 1 120 ? 12.567 6.360 -20.326 1.00 91.88 120 HIS A N 1
ATOM 866 C CA . HIS A 1 120 ? 12.433 6.577 -18.893 1.00 91.88 120 HIS A CA 1
ATOM 867 C C . HIS A 1 120 ? 10.977 6.861 -18.504 1.00 91.88 120 HIS A C 1
ATOM 869 O O . HIS A 1 120 ? 10.451 6.220 -17.592 1.00 91.88 120 HIS A O 1
ATOM 875 N N . GLU A 1 121 ? 10.298 7.751 -19.230 1.00 92.12 121 GLU A N 1
ATOM 876 C CA . GLU A 1 121 ? 8.888 8.082 -19.001 1.00 92.12 121 GLU A CA 1
ATOM 877 C C . GLU A 1 121 ? 7.964 6.875 -19.211 1.00 92.12 121 GLU A C 1
ATOM 879 O O . GLU A 1 121 ? 7.066 6.621 -18.398 1.00 92.12 121 GLU A O 1
ATOM 884 N N . VAL A 1 122 ? 8.201 6.081 -20.260 1.00 93.75 122 VAL A N 1
ATOM 885 C CA . VAL A 1 122 ? 7.423 4.863 -20.532 1.00 93.75 122 VAL A CA 1
ATOM 886 C C . VAL A 1 122 ? 7.592 3.839 -19.408 1.00 93.75 122 VAL A C 1
ATOM 888 O O . VAL A 1 122 ? 6.608 3.248 -18.949 1.00 93.75 122 VAL A O 1
ATOM 891 N N . LEU A 1 123 ? 8.821 3.644 -18.922 1.00 93.06 123 LEU A N 1
ATOM 892 C CA . LEU A 1 123 ? 9.096 2.726 -17.819 1.00 93.06 123 LEU A CA 1
ATOM 893 C C . LEU A 1 123 ? 8.472 3.215 -16.508 1.00 93.06 123 LEU A C 1
ATOM 895 O O . LEU A 1 123 ? 7.806 2.424 -15.838 1.00 93.06 123 LEU A O 1
ATOM 899 N N . MET A 1 124 ? 8.581 4.505 -16.186 1.00 92.56 124 MET A N 1
ATOM 900 C CA . MET A 1 124 ? 7.923 5.098 -15.016 1.00 92.56 124 MET A CA 1
ATOM 901 C C . MET A 1 124 ? 6.403 4.913 -15.059 1.00 92.56 124 MET A C 1
ATOM 903 O O . MET A 1 124 ? 5.814 4.404 -14.103 1.00 92.56 124 MET A O 1
ATOM 907 N N . THR A 1 125 ? 5.778 5.208 -16.201 1.00 93.12 125 THR A N 1
ATOM 908 C CA . THR A 1 125 ? 4.333 5.016 -16.414 1.00 93.12 125 THR A CA 1
ATOM 909 C C . THR A 1 125 ? 3.922 3.552 -16.218 1.00 93.12 125 THR A C 1
ATOM 911 O O . THR A 1 125 ? 2.849 3.244 -15.701 1.00 93.12 125 THR A O 1
ATOM 914 N N . SER A 1 126 ? 4.781 2.609 -16.610 1.00 92.50 126 SER A N 1
ATOM 915 C CA . SER A 1 126 ? 4.505 1.176 -16.469 1.00 92.50 126 SER A CA 1
ATOM 916 C C . SER A 1 126 ? 4.706 0.628 -15.047 1.00 92.50 126 SER A C 1
ATOM 918 O O . SER A 1 126 ? 4.072 -0.371 -14.683 1.00 92.50 126 SER A O 1
ATOM 920 N N . LEU A 1 127 ? 5.564 1.273 -14.248 1.00 93.62 127 LEU A N 1
ATOM 921 C CA . LEU A 1 127 ? 5.841 0.925 -12.855 1.00 93.62 127 LEU A CA 1
ATOM 922 C C . LEU A 1 127 ? 4.774 1.484 -11.897 1.00 93.62 127 LEU A C 1
ATOM 924 O O . LEU A 1 127 ? 4.492 0.843 -10.886 1.00 93.62 127 LEU A O 1
ATOM 928 N N . GLU A 1 128 ? 4.143 2.617 -12.214 1.00 93.06 128 GLU A N 1
ATOM 929 C CA . GLU A 1 128 ? 3.112 3.255 -11.375 1.00 93.06 128 GLU A CA 1
ATOM 930 C C . GLU A 1 128 ? 1.983 2.297 -10.927 1.00 93.06 128 GLU A C 1
ATOM 932 O O . GLU A 1 128 ? 1.763 2.155 -9.721 1.00 93.06 128 GLU A O 1
ATOM 937 N N . PRO A 1 129 ? 1.308 1.536 -11.816 1.00 93.31 129 PRO A N 1
ATOM 938 C CA . PRO A 1 129 ? 0.279 0.589 -11.379 1.00 93.31 129 PRO A CA 1
ATOM 939 C C . PRO A 1 129 ? 0.837 -0.569 -10.534 1.00 93.31 129 PRO A C 1
ATOM 941 O O . PRO A 1 129 ? 0.098 -1.173 -9.754 1.00 93.31 129 PRO A O 1
ATOM 944 N N . LEU A 1 130 ? 2.126 -0.907 -10.676 1.00 94.00 130 LEU A N 1
ATOM 945 C CA . LEU A 1 130 ? 2.780 -1.905 -9.824 1.00 94.00 130 LEU A CA 1
ATOM 946 C C . LEU A 1 130 ? 3.020 -1.349 -8.422 1.00 94.00 130 LEU A C 1
ATOM 948 O O . LEU A 1 130 ? 2.789 -2.063 -7.449 1.00 94.00 130 LEU A O 1
ATOM 952 N N . PHE A 1 131 ? 3.402 -0.077 -8.318 1.00 94.75 131 PHE A N 1
ATOM 953 C CA . PHE A 1 131 ? 3.536 0.622 -7.045 1.00 94.75 131 PHE A CA 1
ATOM 954 C C . PHE A 1 131 ? 2.197 0.714 -6.305 1.00 94.75 131 PHE A C 1
ATOM 956 O O . PHE A 1 131 ? 2.127 0.360 -5.130 1.00 94.75 131 PHE A O 1
ATOM 963 N N . SER A 1 132 ? 1.102 1.072 -6.985 1.00 93.75 132 SER A N 1
ATOM 964 C CA . SER A 1 132 ? -0.231 1.068 -6.360 1.00 93.75 132 SER A CA 1
ATOM 965 C C . SER A 1 132 ? -0.624 -0.320 -5.836 1.00 93.75 132 SER A C 1
ATOM 967 O O . SER A 1 132 ? -1.183 -0.443 -4.744 1.00 93.75 132 SER A O 1
ATOM 969 N N . MET A 1 133 ? -0.302 -1.384 -6.583 1.00 94.56 133 MET A N 1
ATOM 970 C CA . MET A 1 133 ? -0.564 -2.760 -6.150 1.00 94.56 133 MET A CA 1
ATOM 971 C C . MET A 1 133 ? 0.315 -3.156 -4.957 1.00 94.56 133 MET A C 1
ATOM 973 O O . MET A 1 133 ? -0.195 -3.714 -3.988 1.00 94.56 133 MET A O 1
ATOM 977 N N . GLN A 1 134 ? 1.599 -2.795 -4.971 1.00 95.12 134 GLN A N 1
ATOM 978 C CA . GLN A 1 134 ? 2.507 -2.966 -3.836 1.00 95.12 134 GLN A CA 1
ATOM 979 C C . GLN A 1 134 ? 1.948 -2.284 -2.578 1.00 95.12 134 GLN A C 1
ATOM 981 O O . GLN A 1 134 ? 1.824 -2.936 -1.546 1.00 95.12 134 GLN A O 1
ATOM 986 N N . LEU A 1 135 ? 1.520 -1.018 -2.661 1.00 95.44 135 LEU A N 1
ATOM 987 C CA . LEU A 1 135 ? 0.927 -0.307 -1.520 1.00 95.44 135 LEU A CA 1
ATOM 988 C C . LEU A 1 135 ? -0.330 -0.999 -0.979 1.00 95.44 135 LEU A C 1
ATOM 990 O O . LEU A 1 135 ? -0.537 -1.024 0.234 1.00 95.44 135 LEU A O 1
ATOM 994 N N . SER A 1 136 ? -1.160 -1.576 -1.853 1.00 93.88 136 SER A N 1
ATOM 995 C CA . SER A 1 136 ? -2.344 -2.322 -1.414 1.00 93.88 136 SER A CA 1
ATOM 996 C C . SER A 1 136 ? -1.978 -3.563 -0.594 1.00 93.88 136 SER A C 1
ATOM 998 O O . SER A 1 136 ? -2.549 -3.760 0.476 1.00 93.88 136 SER A O 1
ATOM 1000 N N . LEU A 1 137 ? -0.959 -4.318 -1.017 1.00 95.19 137 LEU A N 1
ATOM 1001 C CA . LEU A 1 137 ? -0.476 -5.499 -0.295 1.00 95.19 137 LEU A CA 1
ATOM 1002 C C . LEU A 1 137 ? 0.178 -5.129 1.038 1.00 95.19 137 LEU A C 1
ATOM 1004 O O . LEU A 1 137 ? -0.069 -5.784 2.047 1.00 95.19 137 LEU A O 1
ATOM 1008 N N . LEU A 1 138 ? 0.964 -4.050 1.065 1.00 95.50 138 LEU A N 1
ATOM 1009 C CA . LEU A 1 138 ? 1.569 -3.533 2.295 1.00 95.50 138 LEU A CA 1
ATOM 1010 C C . LEU A 1 138 ? 0.507 -3.094 3.309 1.00 95.50 138 LEU A C 1
ATOM 1012 O O . LEU A 1 138 ? 0.626 -3.352 4.506 1.00 95.50 138 LEU A O 1
ATOM 1016 N N . LYS A 1 139 ? -0.564 -2.452 2.832 1.00 94.81 139 LYS A N 1
ATOM 1017 C CA . LYS A 1 139 ? -1.702 -2.068 3.670 1.00 94.81 139 LYS A CA 1
ATOM 1018 C C . LYS A 1 139 ? -2.403 -3.297 4.248 1.00 94.81 139 LYS A C 1
ATOM 1020 O O . LYS A 1 139 ? -2.730 -3.297 5.433 1.00 94.81 139 LYS A O 1
ATOM 1025 N N . ASP A 1 140 ? -2.624 -4.328 3.439 1.00 94.50 140 ASP A N 1
ATOM 1026 C CA . ASP A 1 140 ? -3.272 -5.561 3.890 1.00 94.50 140 ASP A CA 1
ATOM 1027 C C . ASP A 1 140 ? -2.402 -6.295 4.925 1.00 94.50 140 ASP A C 1
ATOM 1029 O O . ASP A 1 140 ? -2.900 -6.660 5.990 1.00 94.50 140 ASP A O 1
ATOM 1033 N N . ALA A 1 141 ? -1.087 -6.379 4.697 1.00 94.12 141 ALA A N 1
ATOM 1034 C CA . ALA A 1 141 ? -0.132 -6.920 5.665 1.00 94.12 141 ALA A CA 1
ATOM 1035 C C . ALA A 1 141 ? -0.133 -6.137 6.994 1.00 94.12 141 ALA A C 1
ATOM 1037 O O . ALA A 1 141 ? -0.132 -6.736 8.073 1.00 94.12 141 ALA A O 1
ATOM 1038 N N . ALA A 1 142 ? -0.198 -4.802 6.938 1.00 94.75 142 ALA A N 1
ATOM 1039 C CA . ALA A 1 142 ? -0.275 -3.955 8.130 1.00 94.75 142 ALA A CA 1
ATOM 1040 C C . ALA A 1 142 ? -1.591 -4.143 8.889 1.00 94.75 142 ALA A C 1
ATOM 1042 O O . ALA A 1 142 ? -1.599 -4.212 10.120 1.00 94.75 142 ALA A O 1
ATOM 1043 N N . LEU A 1 143 ? -2.706 -4.276 8.169 1.00 93.44 143 LEU A N 1
ATOM 1044 C CA . LEU A 1 143 ? -4.003 -4.566 8.772 1.00 93.44 143 LEU A CA 1
ATOM 1045 C C . LEU A 1 143 ? -4.031 -5.941 9.432 1.00 93.44 143 LEU A C 1
ATOM 1047 O O . LEU A 1 143 ? -4.621 -6.082 10.501 1.00 93.44 143 LEU A O 1
ATOM 1051 N N . ASP A 1 144 ? -3.403 -6.946 8.834 1.00 92.81 144 ASP A N 1
ATOM 1052 C CA . ASP A 1 144 ? -3.346 -8.281 9.419 1.00 92.81 144 ASP A CA 1
ATOM 1053 C C . ASP A 1 144 ? -2.444 -8.318 10.656 1.00 92.81 144 ASP A C 1
ATOM 1055 O O . ASP A 1 144 ? -2.833 -8.899 11.674 1.00 92.81 144 ASP A O 1
ATOM 1059 N N . GLN A 1 145 ? -1.320 -7.592 10.645 1.00 91.81 145 GLN A N 1
ATOM 1060 C CA . GLN A 1 145 ? -0.505 -7.374 11.843 1.00 91.81 145 GLN A CA 1
ATOM 1061 C C . GLN A 1 145 ? -1.305 -6.670 12.951 1.00 91.81 145 GLN A C 1
ATOM 1063 O O . GLN A 1 145 ? -1.263 -7.089 14.109 1.00 91.81 145 GLN A O 1
ATOM 1068 N N . PHE A 1 146 ? -2.070 -5.632 12.605 1.00 93.12 146 PHE A N 1
ATOM 1069 C CA . PHE A 1 146 ? -2.923 -4.910 13.547 1.00 93.12 146 PHE A CA 1
ATOM 1070 C C . PHE A 1 146 ? -4.016 -5.808 14.148 1.00 93.12 146 PHE A C 1
ATOM 1072 O O . PHE A 1 146 ? -4.215 -5.815 15.364 1.00 93.12 146 PHE A O 1
ATOM 1079 N N . LYS A 1 147 ? -4.710 -6.607 13.328 1.00 90.44 147 LYS A N 1
ATOM 1080 C CA . LYS A 1 147 ? -5.727 -7.565 13.802 1.00 90.44 147 LYS A CA 1
ATOM 1081 C C . LYS A 1 147 ? -5.115 -8.618 14.726 1.00 90.44 147 LYS A C 1
ATOM 1083 O O . LYS A 1 147 ? -5.686 -8.926 15.771 1.00 90.44 147 LYS A O 1
ATOM 1088 N N . ALA A 1 148 ? -3.941 -9.142 14.376 1.00 89.56 148 ALA A N 1
ATOM 1089 C CA . ALA A 1 148 ? -3.231 -10.102 15.213 1.00 89.56 148 ALA A CA 1
ATOM 1090 C C . ALA A 1 148 ? -2.848 -9.485 16.570 1.00 89.56 148 ALA A C 1
ATOM 1092 O O . ALA A 1 148 ? -3.100 -10.087 17.611 1.00 89.56 148 ALA A O 1
ATOM 1093 N N . ALA A 1 149 ? -2.329 -8.254 16.573 1.00 87.25 149 ALA A N 1
ATOM 1094 C CA . ALA A 1 149 ? -1.941 -7.539 17.789 1.00 87.25 149 ALA A CA 1
ATOM 1095 C C . ALA A 1 149 ? -3.132 -7.100 18.664 1.00 87.25 149 ALA A C 1
ATOM 1097 O O . ALA A 1 149 ? -2.986 -6.948 19.873 1.00 87.25 149 ALA A O 1
ATOM 1098 N N . THR A 1 150 ? -4.318 -6.925 18.076 1.00 83.81 150 THR A N 1
ATOM 1099 C CA . THR A 1 150 ? -5.555 -6.577 18.800 1.00 83.81 150 THR A CA 1
ATOM 1100 C C . THR A 1 150 ? -6.374 -7.792 19.236 1.00 83.81 150 THR A C 1
ATOM 1102 O O . THR A 1 150 ? -7.435 -7.638 19.842 1.00 83.81 150 THR A O 1
ATOM 1105 N N . THR A 1 151 ? -5.888 -9.010 18.981 1.00 79.19 151 THR A N 1
ATOM 1106 C CA . THR A 1 151 ? -6.517 -10.236 19.482 1.00 79.19 151 THR A CA 1
ATOM 1107 C C . THR A 1 151 ? -6.209 -10.384 20.980 1.00 79.19 151 THR A C 1
ATOM 1109 O O . THR A 1 151 ? -5.218 -10.993 21.368 1.00 79.19 151 THR A O 1
ATOM 1112 N N . GLY A 1 152 ? -7.039 -9.784 21.839 1.00 70.50 152 GLY A N 1
ATOM 1113 C CA . GLY A 1 152 ? -6.885 -9.813 23.299 1.00 70.50 152 GLY A CA 1
ATOM 1114 C C . GLY A 1 152 ? -7.359 -8.523 23.975 1.00 70.50 152 GLY A C 1
ATOM 1115 O O . GLY A 1 152 ? -8.100 -7.746 23.382 1.00 70.50 152 GLY A O 1
ATOM 1116 N N . ASP A 1 153 ? -6.918 -8.295 25.215 1.00 66.88 153 ASP A N 1
ATOM 1117 C CA . ASP A 1 153 ? -7.176 -7.060 25.986 1.00 66.88 153 ASP A CA 1
ATOM 1118 C C . ASP A 1 153 ? -6.013 -6.045 25.853 1.00 66.88 153 ASP A C 1
ATOM 1120 O O . ASP A 1 153 ? -5.823 -5.173 26.698 1.00 66.88 153 ASP A O 1
ATOM 1124 N N . ALA A 1 154 ? -5.183 -6.195 24.811 1.00 70.31 154 ALA A N 1
ATOM 1125 C CA . ALA A 1 154 ? -4.053 -5.311 24.529 1.00 70.31 154 ALA A CA 1
ATOM 1126 C C . ALA A 1 154 ? -4.530 -3.917 24.086 1.00 70.31 154 ALA A C 1
ATOM 1128 O O . ALA A 1 154 ? -5.571 -3.794 23.435 1.00 70.31 154 ALA A O 1
ATOM 1129 N N . ASP A 1 155 ? -3.761 -2.870 24.412 1.00 78.81 155 ASP A N 1
ATOM 1130 C CA . ASP A 1 155 ? -4.088 -1.499 24.009 1.00 78.81 155 ASP A CA 1
ATOM 1131 C C . ASP A 1 155 ? -4.065 -1.382 22.471 1.00 78.81 155 ASP A C 1
ATOM 1133 O O . ASP A 1 155 ? -3.011 -1.563 21.849 1.00 78.81 155 ASP A O 1
ATOM 1137 N N . PRO A 1 156 ? -5.200 -1.046 21.825 1.00 84.88 156 PRO A N 1
ATOM 1138 C CA . PRO A 1 156 ? -5.252 -0.864 20.379 1.00 84.88 156 PRO A CA 1
ATOM 1139 C C . PRO A 1 156 ? -4.306 0.233 19.875 1.00 84.88 156 PRO A C 1
ATOM 1141 O O . PRO A 1 156 ? -3.942 0.228 18.703 1.00 84.88 156 PRO A O 1
ATOM 1144 N N . SER A 1 157 ? -3.920 1.179 20.733 1.00 86.19 157 SER A N 1
ATOM 1145 C CA . SER A 1 157 ? -3.104 2.339 20.364 1.00 86.19 157 SER A CA 1
ATOM 1146 C C . SER A 1 157 ? -1.673 1.941 19.984 1.00 86.19 157 SER A C 1
ATOM 1148 O O . SER A 1 157 ? -1.159 2.401 18.965 1.00 86.19 157 SER A O 1
ATOM 1150 N N . ASP A 1 158 ? -1.056 1.027 20.736 1.00 88.88 158 ASP A N 1
ATOM 1151 C CA . ASP A 1 158 ? 0.292 0.526 20.438 1.00 88.88 158 ASP A CA 1
ATOM 1152 C C . ASP A 1 158 ? 0.296 -0.356 19.185 1.00 88.88 158 ASP A C 1
ATOM 1154 O O . ASP A 1 158 ? 1.181 -0.239 18.333 1.00 88.88 158 ASP A O 1
ATOM 1158 N N . ALA A 1 159 ? -0.743 -1.182 19.021 1.00 90.88 159 ALA A N 1
ATOM 1159 C CA . ALA A 1 159 ? -0.936 -1.999 17.827 1.00 90.88 159 ALA A CA 1
ATOM 1160 C C . ALA A 1 159 ? -1.080 -1.139 16.558 1.00 90.88 159 ALA A C 1
ATOM 1162 O O . ALA A 1 159 ? -0.489 -1.461 15.526 1.00 90.88 159 ALA A O 1
ATOM 1163 N N . MET A 1 160 ? -1.824 -0.027 16.636 1.00 91.44 160 MET A N 1
ATOM 1164 C CA . MET A 1 160 ? -1.960 0.931 15.533 1.00 91.44 160 MET A CA 1
ATOM 1165 C C . MET A 1 160 ? -0.621 1.574 15.164 1.00 91.44 160 MET A C 1
ATOM 1167 O O . MET A 1 160 ? -0.268 1.599 13.987 1.00 91.44 160 MET A O 1
ATOM 1171 N N . ASN A 1 161 ? 0.133 2.055 16.157 1.00 92.19 161 ASN A N 1
ATOM 1172 C CA . ASN A 1 161 ? 1.431 2.694 15.928 1.00 92.19 161 ASN A CA 1
ATOM 1173 C C . ASN A 1 161 ? 2.432 1.718 15.297 1.00 92.19 161 ASN A C 1
ATOM 1175 O O . ASN A 1 161 ? 3.156 2.084 14.372 1.00 92.19 161 ASN A O 1
ATOM 1179 N N . SER A 1 162 ? 2.451 0.465 15.762 1.00 92.88 162 SER A N 1
ATOM 1180 C CA . SER A 1 162 ? 3.315 -0.574 15.200 1.00 92.88 162 SER A CA 1
ATOM 1181 C C . SER A 1 162 ? 2.971 -0.857 13.736 1.00 92.88 162 SER A C 1
ATOM 1183 O O . SER A 1 162 ? 3.864 -0.823 12.889 1.00 92.88 162 SER A O 1
ATOM 1185 N N . ALA A 1 163 ? 1.693 -1.090 13.425 1.00 94.19 163 ALA A N 1
ATOM 1186 C CA . ALA A 1 163 ? 1.246 -1.381 12.063 1.00 94.19 163 ALA A CA 1
ATOM 1187 C C . ALA A 1 163 ? 1.483 -0.199 11.107 1.00 94.19 163 ALA A C 1
ATOM 1189 O O . ALA A 1 163 ? 1.954 -0.385 9.986 1.00 94.19 163 ALA A O 1
ATOM 1190 N N . GLU A 1 164 ? 1.228 1.031 11.563 1.00 95.12 164 GLU A N 1
ATOM 1191 C CA . GLU A 1 164 ? 1.520 2.239 10.791 1.00 95.12 164 GLU A CA 1
ATOM 1192 C C . GLU A 1 164 ? 3.023 2.400 10.536 1.00 95.12 164 GLU A C 1
ATOM 1194 O O . GLU A 1 164 ? 3.423 2.711 9.415 1.00 95.12 164 GLU A O 1
ATOM 1199 N N . SER A 1 165 ? 3.867 2.164 11.545 1.00 94.94 165 SER A N 1
ATOM 1200 C CA . SER A 1 165 ? 5.323 2.282 11.397 1.00 94.94 165 SER A CA 1
ATOM 1201 C C . SER A 1 165 ? 5.892 1.283 10.388 1.00 94.94 165 SER A C 1
ATOM 1203 O O . SER A 1 165 ? 6.764 1.642 9.596 1.00 94.94 165 SER A O 1
ATOM 1205 N N . MET A 1 166 ? 5.359 0.057 10.375 1.00 94.88 166 MET A N 1
ATOM 1206 C CA . MET A 1 166 ? 5.727 -0.972 9.408 1.00 94.88 166 MET A CA 1
ATOM 1207 C C . MET A 1 166 ? 5.321 -0.543 7.996 1.00 94.88 166 MET A C 1
ATOM 1209 O O . MET A 1 166 ? 6.176 -0.497 7.113 1.00 94.88 166 MET A O 1
ATOM 1213 N N . PHE A 1 167 ? 4.069 -0.107 7.809 1.00 96.25 167 PHE A N 1
ATOM 1214 C CA . PHE A 1 167 ? 3.600 0.392 6.516 1.00 96.25 167 PHE A CA 1
ATOM 1215 C C . PHE A 1 167 ? 4.452 1.559 6.007 1.00 96.25 167 PHE A C 1
ATOM 1217 O O . PHE A 1 167 ? 4.865 1.552 4.854 1.00 96.25 167 PHE A O 1
ATOM 1224 N N . VAL A 1 168 ? 4.743 2.556 6.851 1.00 96.06 168 VAL A N 1
ATOM 1225 C CA . VAL A 1 168 ? 5.533 3.733 6.453 1.00 96.06 168 VAL A CA 1
ATOM 1226 C C . VAL A 1 168 ? 6.937 3.335 6.016 1.00 96.06 168 VAL A C 1
ATOM 1228 O O . VAL A 1 168 ? 7.409 3.846 5.004 1.00 96.06 168 VAL A O 1
ATOM 1231 N N . ARG A 1 169 ? 7.584 2.424 6.749 1.00 94.50 169 ARG A N 1
ATOM 1232 C CA . ARG A 1 169 ? 8.920 1.927 6.416 1.00 94.50 169 ARG A CA 1
ATOM 1233 C C . ARG A 1 169 ? 8.924 1.184 5.080 1.00 94.50 169 ARG A C 1
ATOM 1235 O O . ARG A 1 169 ? 9.715 1.498 4.200 1.00 94.50 169 ARG A O 1
ATOM 1242 N N . GLU A 1 170 ? 8.026 0.220 4.907 1.00 94.25 170 GLU A N 1
ATOM 1243 C CA . GLU A 1 170 ? 7.999 -0.596 3.688 1.00 94.25 170 GLU A CA 1
ATOM 1244 C C . GLU A 1 170 ? 7.514 0.203 2.467 1.00 94.25 170 GLU A C 1
ATOM 1246 O O . GLU A 1 170 ? 7.992 -0.004 1.348 1.00 94.25 170 GLU A O 1
ATOM 1251 N N . ALA A 1 171 ? 6.613 1.168 2.670 1.00 94.06 171 ALA A N 1
ATOM 1252 C CA . ALA A 1 171 ? 6.166 2.077 1.622 1.00 94.06 171 ALA A CA 1
ATOM 1253 C C . ALA A 1 171 ? 7.262 3.074 1.220 1.00 94.06 171 ALA A C 1
ATOM 1255 O O . ALA A 1 171 ? 7.410 3.333 0.027 1.00 94.06 171 ALA A O 1
ATOM 1256 N N . SER A 1 172 ? 8.059 3.599 2.164 1.00 92.69 172 SER A N 1
ATOM 1257 C CA . SER A 1 172 ? 9.204 4.457 1.825 1.00 92.69 172 SER A CA 1
ATOM 1258 C C . SER A 1 172 ? 10.276 3.700 1.050 1.00 92.69 172 SER A C 1
ATOM 1260 O O . SER A 1 172 ? 10.801 4.229 0.077 1.00 92.69 172 SER A O 1
ATOM 1262 N N . ASP A 1 173 ? 10.526 2.441 1.412 1.00 93.25 173 ASP A N 1
ATOM 1263 C CA . ASP A 1 173 ? 11.470 1.567 0.701 1.00 93.25 173 ASP A CA 1
ATOM 1264 C C . ASP A 1 173 ? 10.956 1.163 -0.701 1.00 93.25 173 ASP A C 1
ATOM 1266 O O . ASP A 1 173 ? 11.704 0.649 -1.540 1.00 93.25 173 ASP A O 1
ATOM 1270 N N . SER A 1 174 ? 9.667 1.388 -0.971 1.00 93.25 174 SER A N 1
ATOM 1271 C CA . SER A 1 174 ? 9.024 1.130 -2.262 1.00 93.25 174 SER A CA 1
ATOM 1272 C C . SER A 1 174 ? 9.015 2.349 -3.196 1.00 93.25 174 SER A C 1
ATOM 1274 O O . SER A 1 174 ? 8.588 2.209 -4.339 1.00 93.25 174 SER A O 1
ATOM 1276 N N . ILE A 1 175 ? 9.472 3.528 -2.759 1.00 92.75 175 ILE A N 1
ATOM 1277 C CA . ILE A 1 175 ? 9.544 4.727 -3.610 1.00 92.75 175 ILE A CA 1
ATOM 1278 C C . ILE A 1 175 ? 10.875 4.734 -4.388 1.00 92.75 175 ILE A C 1
ATOM 1280 O O . ILE A 1 175 ? 11.934 4.691 -3.761 1.00 92.75 175 ILE A O 1
ATOM 1284 N N . PRO A 1 176 ? 10.854 4.823 -5.732 1.00 89.62 176 PRO A N 1
ATOM 1285 C CA . PRO A 1 176 ? 12.055 5.065 -6.534 1.00 89.62 176 PRO A CA 1
ATOM 1286 C C . PRO A 1 176 ? 12.681 6.436 -6.237 1.00 89.62 176 PRO A C 1
ATOM 1288 O O . PRO A 1 176 ? 11.964 7.434 -6.102 1.00 89.62 176 PRO A O 1
ATOM 1291 N N . SER A 1 177 ? 14.014 6.517 -6.212 1.00 84.06 177 SER A N 1
ATOM 1292 C CA . SER A 1 177 ? 14.788 7.678 -5.732 1.00 84.06 177 SER A CA 1
ATOM 1293 C C . SER A 1 177 ? 14.521 8.993 -6.480 1.00 84.06 177 SER A C 1
ATOM 1295 O O . SER A 1 177 ? 14.775 10.070 -5.942 1.00 84.06 177 SER A O 1
ATOM 1297 N N . LYS A 1 178 ? 14.044 8.925 -7.729 1.00 81.56 178 LYS A N 1
ATOM 1298 C CA . LYS A 1 178 ? 13.784 10.086 -8.604 1.00 81.56 178 LYS A CA 1
ATOM 1299 C C . LYS A 1 178 ? 12.313 10.215 -9.014 1.00 81.56 178 LYS A C 1
ATOM 1301 O O . LYS A 1 178 ? 12.023 10.711 -10.097 1.00 81.56 178 LYS A O 1
ATOM 1306 N N . SER A 1 179 ? 11.392 9.731 -8.186 1.00 86.19 179 SER A N 1
ATOM 1307 C CA . SER A 1 179 ? 9.954 9.795 -8.467 1.00 86.19 179 SER A CA 1
ATOM 1308 C C . SER A 1 179 ? 9.232 10.793 -7.560 1.00 86.19 179 SER A C 1
ATOM 1310 O O . SER A 1 179 ? 9.620 11.002 -6.413 1.00 86.19 179 SER A O 1
ATOM 1312 N N . ASP A 1 180 ? 8.127 11.351 -8.056 1.00 88.69 180 ASP A N 1
ATOM 1313 C CA . ASP A 1 180 ? 7.199 12.185 -7.273 1.00 88.69 180 ASP A CA 1
ATOM 1314 C C . ASP A 1 180 ? 6.137 11.349 -6.530 1.00 88.69 180 ASP A C 1
ATOM 1316 O O . ASP A 1 180 ? 5.100 11.850 -6.073 1.00 88.69 180 ASP A O 1
ATOM 1320 N N . TRP A 1 181 ? 6.358 10.038 -6.431 1.00 91.38 181 TRP A N 1
ATOM 1321 C CA . TRP A 1 181 ? 5.396 9.116 -5.851 1.00 91.38 181 TRP A CA 1
ATOM 1322 C C . TRP A 1 181 ? 5.294 9.285 -4.344 1.00 91.38 181 TRP A C 1
ATOM 1324 O O . TRP A 1 181 ? 6.259 9.568 -3.636 1.00 91.38 181 TRP A O 1
ATOM 1334 N N . ASN A 1 182 ? 4.081 9.100 -3.831 1.00 92.62 182 ASN A N 1
ATOM 1335 C CA . ASN A 1 182 ? 3.811 9.208 -2.410 1.00 92.62 182 ASN A CA 1
ATOM 1336 C C . ASN A 1 182 ? 2.739 8.204 -1.978 1.00 92.62 182 ASN A C 1
ATOM 1338 O O . ASN A 1 182 ? 1.936 7.752 -2.783 1.00 92.62 182 ASN A O 1
ATOM 1342 N N . PHE A 1 183 ? 2.732 7.891 -0.683 1.00 94.81 183 PHE A N 1
ATOM 1343 C CA . PHE A 1 183 ? 1.793 6.961 -0.042 1.00 94.81 183 PHE A CA 1
ATOM 1344 C C . PHE A 1 183 ? 0.894 7.667 0.987 1.00 94.81 183 PHE A C 1
ATOM 1346 O O . PHE A 1 183 ? 0.375 7.049 1.920 1.00 94.81 183 PHE A O 1
ATOM 1353 N N . LYS A 1 184 ? 0.756 9.000 0.902 1.00 94.25 184 LYS A N 1
ATOM 1354 C CA . LYS A 1 184 ? 0.063 9.792 1.935 1.00 94.25 184 LYS A CA 1
ATOM 1355 C C .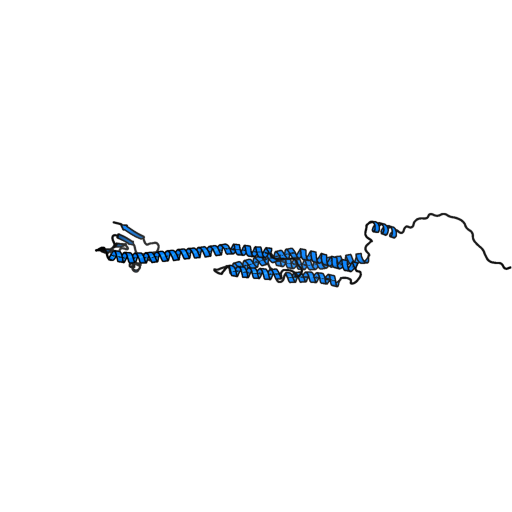 LYS A 1 184 ? -1.424 9.444 2.012 1.00 94.25 184 LYS A C 1
ATOM 1357 O O . LYS A 1 184 ? -1.964 9.359 3.116 1.00 94.25 184 LYS A O 1
ATOM 1362 N N . ALA A 1 185 ? -2.067 9.236 0.863 1.00 92.25 185 ALA A N 1
ATOM 1363 C CA . ALA A 1 185 ? -3.476 8.864 0.789 1.00 92.25 185 ALA A CA 1
ATOM 1364 C C . ALA A 1 185 ? -3.712 7.459 1.368 1.00 92.25 185 ALA A C 1
ATOM 1366 O O . ALA A 1 185 ? -4.618 7.259 2.177 1.00 92.25 185 ALA A O 1
ATOM 1367 N N . GLU A 1 186 ? -2.843 6.509 1.034 1.00 93.06 186 GLU A N 1
ATOM 1368 C CA . GLU A 1 186 ? -2.895 5.121 1.487 1.00 93.06 186 GLU A CA 1
ATOM 1369 C C . GLU A 1 186 ? -2.637 5.022 2.989 1.00 93.06 186 GLU A C 1
ATOM 1371 O O . GLU A 1 186 ? -3.371 4.322 3.686 1.00 93.06 186 GLU A O 1
ATOM 1376 N N . ARG A 1 187 ? -1.677 5.793 3.518 1.00 94.44 187 ARG A N 1
ATOM 1377 C CA . ARG A 1 187 ? -1.446 5.916 4.964 1.00 94.44 187 ARG A CA 1
ATOM 1378 C C . ARG A 1 187 ? -2.682 6.452 5.682 1.00 94.44 187 ARG A C 1
ATOM 1380 O O . ARG A 1 187 ? -3.102 5.881 6.685 1.00 94.44 187 ARG A O 1
ATOM 1387 N N . ALA A 1 188 ? -3.274 7.538 5.181 1.00 94.75 188 ALA A N 1
ATOM 1388 C CA . ALA A 1 188 ? -4.475 8.118 5.780 1.00 94.75 188 ALA A CA 1
ATOM 13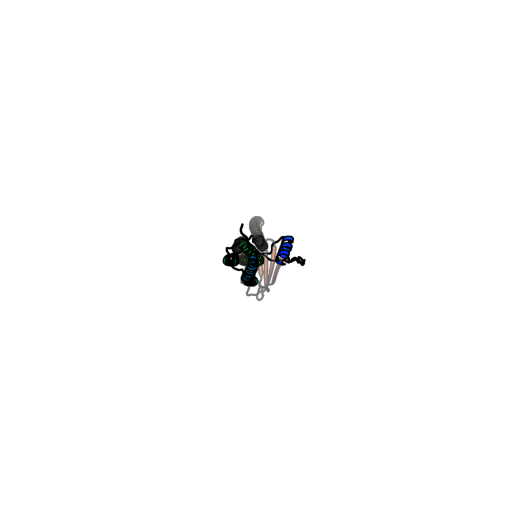89 C C . ALA A 1 188 ? -5.650 7.124 5.759 1.00 94.75 188 ALA A C 1
ATOM 1391 O O . ALA A 1 188 ? -6.372 6.991 6.749 1.00 94.75 188 ALA A O 1
ATOM 1392 N N . SER A 1 189 ? -5.799 6.378 4.660 1.00 94.88 189 SER A N 1
ATOM 1393 C CA . SER A 1 189 ? -6.780 5.301 4.535 1.00 94.88 189 SER A CA 1
ATOM 1394 C C . SER A 1 189 ? -6.534 4.180 5.552 1.00 94.88 189 SER A C 1
ATOM 1396 O O . SER A 1 189 ? -7.464 3.796 6.259 1.00 94.88 189 SER A O 1
ATOM 1398 N N . LEU A 1 190 ? -5.291 3.705 5.693 1.00 93.94 190 LEU A N 1
ATOM 1399 C CA . LEU A 1 190 ? -4.906 2.673 6.661 1.00 93.94 190 LEU A CA 1
ATOM 1400 C C . LEU A 1 190 ? -5.250 3.093 8.096 1.00 93.94 190 LEU A C 1
ATOM 1402 O O . LEU A 1 190 ? -5.934 2.359 8.809 1.00 93.94 190 LEU A O 1
ATOM 1406 N N . VAL A 1 191 ? -4.836 4.295 8.505 1.00 94.12 191 VAL A N 1
ATOM 1407 C CA . VAL A 1 191 ? -5.116 4.833 9.846 1.00 94.12 191 VAL A CA 1
ATOM 1408 C C . VAL A 1 191 ? -6.621 4.950 10.088 1.00 94.12 191 VAL A C 1
ATOM 1410 O O . VAL A 1 191 ? -7.101 4.550 11.149 1.00 94.12 191 VAL A O 1
ATOM 1413 N N . SER A 1 192 ? -7.384 5.431 9.103 1.00 94.75 192 SER A N 1
ATOM 1414 C CA . SER A 1 192 ? -8.844 5.525 9.201 1.00 94.75 192 SER A CA 1
ATOM 1415 C C . SER A 1 192 ? -9.503 4.154 9.399 1.00 94.75 192 SER A C 1
ATOM 1417 O O . SER A 1 192 ? -10.355 4.002 10.279 1.00 94.75 192 SER A O 1
ATOM 1419 N N . VAL A 1 193 ? -9.071 3.133 8.650 1.00 93.81 193 VAL A N 1
ATOM 1420 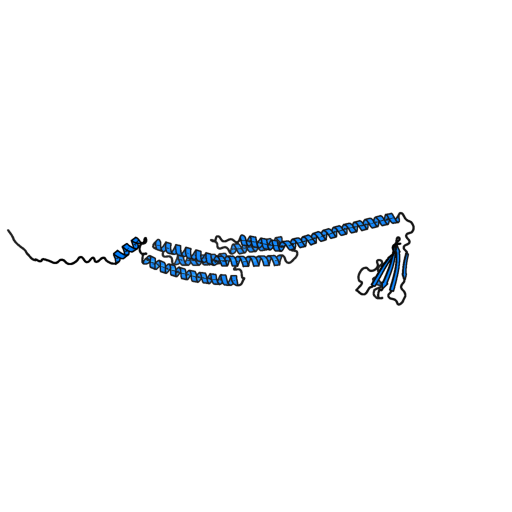C CA . VAL A 1 193 ? -9.579 1.759 8.790 1.00 93.81 193 VAL A CA 1
ATOM 1421 C C . VAL A 1 193 ? -9.235 1.183 10.165 1.00 93.81 193 VAL A C 1
ATOM 1423 O O . VAL A 1 193 ? -10.112 0.632 10.831 1.00 93.81 193 VAL A O 1
ATOM 1426 N N . MET A 1 194 ? -7.999 1.352 10.642 1.00 92.94 194 MET A N 1
ATOM 1427 C CA . MET A 1 194 ? -7.599 0.873 11.971 1.00 92.94 194 MET A CA 1
ATOM 1428 C C . MET A 1 194 ? -8.397 1.549 13.097 1.00 92.94 194 MET A C 1
ATOM 1430 O O . MET A 1 194 ? -8.854 0.875 14.020 1.00 92.94 194 MET A O 1
ATOM 1434 N N . GLN A 1 195 ? -8.643 2.861 13.004 1.00 91.50 195 GLN A N 1
ATOM 1435 C CA . GLN A 1 195 ? -9.490 3.586 13.960 1.00 91.50 195 GLN A CA 1
ATOM 1436 C C . GLN A 1 195 ? -10.930 3.062 13.967 1.00 91.50 195 GLN A C 1
ATOM 1438 O O . GLN A 1 195 ? -11.513 2.881 15.040 1.00 91.50 195 GLN A O 1
ATOM 1443 N N . ALA A 1 196 ? -11.493 2.786 12.788 1.00 90.00 196 ALA A N 1
ATOM 1444 C CA . ALA A 1 196 ? -12.833 2.224 12.660 1.00 90.00 196 ALA A CA 1
ATOM 1445 C C . ALA A 1 196 ? -12.934 0.827 13.298 1.00 90.00 196 ALA A C 1
ATOM 1447 O O . ALA A 1 196 ? -13.931 0.531 13.955 1.00 90.00 196 ALA A O 1
ATOM 1448 N N . ILE A 1 197 ? -11.890 -0.001 13.175 1.00 87.62 197 ILE A N 1
ATOM 1449 C CA . ILE A 1 197 ? -11.817 -1.323 13.820 1.00 87.62 197 ILE A CA 1
ATOM 1450 C C . ILE A 1 197 ? -11.634 -1.197 15.344 1.00 87.62 197 ILE A C 1
ATOM 1452 O O . ILE A 1 197 ? -12.223 -1.964 16.104 1.00 87.62 197 ILE A O 1
ATOM 1456 N N . ALA A 1 198 ? -10.861 -0.216 15.820 1.00 86.25 198 ALA A N 1
ATOM 1457 C CA . ALA A 1 198 ? -10.608 -0.013 17.248 1.00 86.25 198 ALA A CA 1
ATOM 1458 C C . ALA A 1 198 ? -11.800 0.607 18.010 1.00 86.25 198 ALA A C 1
ATOM 1460 O O . ALA A 1 198 ? -11.936 0.403 19.221 1.00 86.25 198 ALA A O 1
ATOM 1461 N N . ALA A 1 199 ? -12.673 1.368 17.340 1.00 85.25 199 ALA A N 1
ATOM 1462 C CA . ALA A 1 199 ? -13.778 2.083 17.984 1.00 85.25 199 ALA A CA 1
ATOM 1463 C C . ALA A 1 199 ? -14.791 1.165 18.717 1.00 85.25 199 ALA A C 1
ATOM 1465 O O . ALA A 1 199 ? -15.135 1.471 19.866 1.00 85.25 199 ALA A O 1
ATOM 1466 N N . PRO A 1 200 ? -15.238 0.026 18.147 1.00 81.25 200 PRO A N 1
ATOM 1467 C CA . PRO A 1 200 ? -16.074 -0.943 18.857 1.00 81.25 200 PRO A CA 1
ATOM 1468 C C . PRO A 1 200 ? -15.413 -1.522 20.111 1.00 81.25 200 PRO A C 1
ATOM 1470 O O . PRO A 1 200 ? -16.082 -1.642 21.138 1.00 81.25 200 PRO A O 1
ATOM 1473 N N . SER A 1 201 ? -14.112 -1.832 20.052 1.00 76.81 201 SER A N 1
ATOM 1474 C CA . SER A 1 201 ? -13.362 -2.363 21.199 1.00 76.81 201 SER A CA 1
ATOM 1475 C C . SER A 1 201 ? -13.351 -1.362 22.357 1.00 76.81 201 SER A C 1
ATOM 1477 O O . SER A 1 201 ? -13.780 -1.684 23.464 1.00 76.81 201 SER A O 1
ATOM 1479 N N . LYS A 1 202 ? -13.023 -0.092 22.077 1.00 77.44 202 LYS A N 1
ATOM 1480 C CA . LYS A 1 202 ? -13.066 0.986 23.082 1.00 77.44 202 LYS A CA 1
ATOM 1481 C C . LYS A 1 202 ? -14.454 1.138 23.707 1.00 77.44 202 LYS A C 1
ATOM 1483 O O . LYS A 1 202 ? -14.571 1.277 24.923 1.00 77.44 202 LYS A O 1
ATOM 1488 N N . LYS A 1 203 ? -15.516 1.063 22.897 1.00 83.19 203 LYS A N 1
ATOM 1489 C CA . LYS A 1 203 ? -16.899 1.142 23.391 1.00 83.19 203 LYS A CA 1
ATOM 1490 C C . LYS A 1 203 ? -17.262 -0.054 24.277 1.00 83.19 203 LYS A C 1
ATOM 1492 O O . LYS A 1 203 ? -17.895 0.138 25.311 1.00 83.19 203 LYS A O 1
ATOM 1497 N N . ALA A 1 204 ? -16.854 -1.267 23.908 1.00 78.31 204 ALA A N 1
ATOM 1498 C CA . ALA A 1 204 ? -17.096 -2.467 24.706 1.00 78.31 204 ALA A CA 1
ATOM 1499 C C . ALA A 1 204 ? -16.372 -2.406 26.062 1.00 78.31 204 ALA A C 1
ATOM 1501 O O . ALA A 1 204 ? -16.979 -2.698 27.094 1.00 78.31 204 ALA A O 1
ATOM 1502 N N . THR A 1 205 ? -15.113 -1.965 26.080 1.00 79.31 205 THR A N 1
ATOM 1503 C CA . THR A 1 205 ? -14.343 -1.767 27.316 1.00 79.31 205 THR A CA 1
ATOM 1504 C C . THR A 1 205 ? -14.961 -0.684 28.195 1.00 79.31 205 THR A C 1
ATOM 1506 O O . THR A 1 205 ? -15.103 -0.889 29.399 1.00 79.31 205 THR A O 1
ATOM 1509 N N . GLN A 1 206 ? -15.427 0.422 27.606 1.00 83.50 206 GLN A N 1
ATOM 1510 C CA . GLN A 1 206 ? -16.127 1.479 28.338 1.00 83.50 206 GLN A CA 1
ATOM 1511 C C . GLN A 1 206 ? -17.420 0.965 28.990 1.00 83.50 206 GLN A C 1
ATOM 1513 O O . GLN A 1 206 ? -17.645 1.209 30.172 1.00 83.50 206 GLN A O 1
ATOM 1518 N N . ILE A 1 207 ? -18.228 0.183 28.264 1.00 85.44 207 ILE A N 1
ATOM 1519 C CA . ILE A 1 207 ? -19.453 -0.429 28.805 1.00 85.44 207 ILE A CA 1
ATOM 1520 C C . ILE A 1 207 ? -19.129 -1.371 29.972 1.00 85.44 207 ILE A C 1
ATOM 1522 O O . ILE A 1 207 ? -19.820 -1.338 30.988 1.00 85.44 207 ILE A O 1
ATOM 1526 N N . LYS A 1 208 ? -18.069 -2.185 29.866 1.00 84.38 208 LYS A N 1
ATOM 1527 C CA . LYS A 1 208 ? -17.615 -3.047 30.971 1.00 84.38 208 LYS A CA 1
ATOM 1528 C C . LYS A 1 208 ? -17.193 -2.229 32.194 1.00 84.38 208 LYS A C 1
ATOM 1530 O O . LYS A 1 208 ? -17.558 -2.580 33.312 1.00 84.38 208 LYS A O 1
ATOM 1535 N N . LEU A 1 209 ? -16.455 -1.138 31.987 1.00 87.69 209 LEU A N 1
ATOM 1536 C CA . LEU A 1 209 ? -16.023 -0.224 33.049 1.00 87.69 209 LEU A CA 1
ATOM 1537 C C . LEU A 1 209 ? -17.209 0.453 33.740 1.00 87.69 209 LEU A C 1
ATOM 1539 O O . LEU A 1 209 ? -17.247 0.525 34.967 1.00 87.69 209 LEU A O 1
ATOM 1543 N N . ASP A 1 210 ? -18.197 0.905 32.973 1.00 90.06 210 ASP A N 1
ATOM 1544 C CA . ASP A 1 210 ? -19.389 1.546 33.523 1.00 90.06 210 ASP A CA 1
ATOM 1545 C C . ASP A 1 210 ? -20.290 0.535 34.246 1.00 90.06 210 ASP A C 1
ATOM 1547 O O . ASP A 1 210 ? -20.780 0.830 35.337 1.00 90.06 210 ASP A O 1
ATOM 1551 N N . ALA A 1 211 ? -20.419 -0.692 33.734 1.00 88.06 211 ALA A N 1
ATOM 1552 C CA . ALA A 1 211 ? -21.083 -1.786 34.442 1.00 88.06 211 ALA A CA 1
ATOM 1553 C C . ALA A 1 211 ? -20.359 -2.143 35.755 1.00 88.06 211 ALA A C 1
ATOM 1555 O O . ALA A 1 211 ? -21.003 -2.319 36.790 1.00 88.06 211 ALA A O 1
ATOM 1556 N N . ALA A 1 212 ? -19.023 -2.184 35.755 1.00 88.12 212 ALA A N 1
ATOM 1557 C CA . ALA A 1 212 ? -18.228 -2.424 36.959 1.00 88.12 212 ALA A CA 1
ATOM 1558 C C . ALA A 1 212 ? -18.388 -1.299 37.999 1.00 88.12 212 ALA A C 1
ATOM 1560 O O . ALA A 1 212 ? -18.497 -1.576 39.195 1.00 88.12 212 ALA A O 1
ATOM 1561 N N . ARG A 1 213 ? -18.468 -0.033 37.561 1.00 90.44 213 ARG A N 1
ATOM 1562 C CA . ARG A 1 213 ? -18.760 1.125 38.431 1.00 90.44 213 ARG A CA 1
ATOM 1563 C C . ARG A 1 213 ? -20.168 1.076 39.021 1.00 90.44 213 ARG A C 1
ATOM 1565 O O . ARG A 1 213 ? -20.362 1.402 40.192 1.00 90.44 213 ARG A O 1
ATOM 1572 N N . GLN A 1 214 ? -21.156 0.666 38.230 1.00 89.69 214 GLN A N 1
ATOM 1573 C CA . GLN A 1 214 ? -22.522 0.479 38.722 1.00 89.69 214 GLN A CA 1
ATOM 1574 C C . GLN A 1 214 ? -22.579 -0.639 39.765 1.00 89.69 214 GLN A C 1
ATOM 1576 O O . GLN A 1 214 ? -23.200 -0.468 40.813 1.00 89.69 214 GLN A O 1
ATOM 1581 N N . LEU A 1 215 ? -21.872 -1.747 39.527 1.00 88.25 215 LEU A N 1
ATOM 1582 C CA . LEU A 1 215 ? -21.806 -2.868 40.459 1.00 88.25 215 LEU A CA 1
ATOM 1583 C C . LEU A 1 215 ? -21.098 -2.480 41.768 1.00 88.25 215 LEU A C 1
ATOM 1585 O O . LEU A 1 215 ? -21.588 -2.815 42.845 1.00 88.25 215 LEU A O 1
ATOM 1589 N N . SER A 1 216 ? -20.005 -1.710 41.712 1.00 88.19 216 SER A N 1
ATOM 1590 C CA . SER A 1 216 ? -19.323 -1.228 42.922 1.00 88.19 216 SER A CA 1
ATOM 1591 C C . SER A 1 216 ? -20.190 -0.261 43.737 1.00 88.19 216 SER A C 1
ATOM 1593 O O . SER A 1 216 ? -20.233 -0.356 44.964 1.00 88.19 216 SER A O 1
ATOM 1595 N N . THR A 1 217 ? -20.949 0.605 43.063 1.00 91.12 217 THR A N 1
ATOM 1596 C CA . THR A 1 217 ? -21.898 1.526 43.706 1.00 91.12 217 THR A CA 1
ATOM 1597 C C . THR A 1 217 ? -23.058 0.761 44.348 1.00 91.12 217 THR A C 1
ATOM 1599 O O . THR A 1 217 ? -23.433 1.040 45.487 1.00 91.12 217 THR A O 1
ATOM 1602 N N . ALA A 1 218 ? -23.591 -0.257 43.665 1.00 87.56 218 ALA A N 1
ATOM 1603 C CA . ALA A 1 218 ? -24.622 -1.133 44.216 1.00 87.56 218 ALA A CA 1
ATOM 1604 C C . ALA A 1 218 ? -24.123 -1.889 45.460 1.00 87.56 218 ALA A C 1
ATOM 1606 O O . ALA A 1 218 ? -24.844 -1.968 46.454 1.00 87.56 218 ALA A O 1
ATOM 1607 N N . MET A 1 219 ? -22.878 -2.382 45.457 1.00 89.88 219 MET A N 1
ATOM 1608 C CA . MET A 1 219 ? -22.282 -3.025 46.636 1.00 89.88 219 MET A CA 1
ATOM 1609 C C . MET A 1 219 ? -22.110 -2.058 47.814 1.00 89.88 219 MET A C 1
ATOM 1611 O O . MET A 1 219 ? -22.434 -2.426 48.942 1.00 89.88 219 MET A O 1
ATOM 1615 N N . GLN A 1 220 ? -21.669 -0.818 47.573 1.00 90.62 220 GLN A N 1
ATOM 1616 C CA . GLN A 1 220 ? -21.599 0.206 48.626 1.00 90.62 220 GLN A CA 1
ATOM 1617 C C . GLN A 1 220 ? -22.978 0.493 49.224 1.00 90.62 220 GLN A C 1
ATOM 1619 O O . GLN A 1 220 ? -23.123 0.580 50.445 1.00 90.62 220 GLN A O 1
ATOM 1624 N N . TYR A 1 221 ? -24.006 0.582 48.378 1.00 90.31 221 TYR A N 1
ATOM 1625 C CA . TYR A 1 221 ? -25.377 0.789 48.831 1.00 90.31 221 TYR A CA 1
ATOM 1626 C C . TYR A 1 221 ? -25.894 -0.393 49.668 1.00 90.31 221 TYR A C 1
ATOM 1628 O O . TYR A 1 221 ? -26.477 -0.182 50.731 1.00 90.31 221 TYR A O 1
ATOM 1636 N N . LEU A 1 222 ? -25.621 -1.634 49.251 1.00 87.06 222 LEU A N 1
ATOM 1637 C CA . LEU A 1 222 ? -25.967 -2.834 50.022 1.00 87.06 222 LEU A CA 1
ATOM 1638 C C . LEU A 1 222 ? -25.245 -2.888 51.377 1.00 87.06 222 LEU A C 1
ATOM 1640 O O . LEU A 1 222 ? -25.859 -3.235 52.387 1.00 87.06 222 LEU A O 1
ATOM 1644 N N . GLN A 1 223 ? -23.967 -2.509 51.429 1.00 88.81 223 GLN A N 1
ATOM 1645 C CA . GLN A 1 223 ? -23.206 -2.457 52.680 1.00 88.81 223 GLN A CA 1
ATOM 1646 C C . GLN A 1 223 ? -23.764 -1.392 53.635 1.00 88.81 223 GLN A C 1
ATOM 1648 O O . GLN A 1 223 ? -23.924 -1.648 54.831 1.00 88.81 223 GLN A O 1
ATOM 1653 N N . MET A 1 224 ? -24.135 -0.225 53.102 1.00 88.75 224 MET A N 1
ATOM 1654 C CA . MET A 1 224 ? -24.810 0.823 53.866 1.00 88.75 224 MET A CA 1
ATOM 1655 C C . MET A 1 224 ? -26.168 0.344 54.403 1.00 88.75 224 MET A C 1
ATOM 1657 O O . MET A 1 224 ? -26.482 0.579 55.571 1.00 88.75 224 MET A O 1
ATOM 1661 N N . GLN A 1 225 ? -26.956 -0.374 53.593 1.00 83.69 225 GLN A N 1
ATOM 1662 C CA . GLN A 1 225 ? -28.216 -0.968 54.046 1.00 83.69 225 GLN A CA 1
ATOM 1663 C C . GLN A 1 225 ? -28.002 -1.999 55.161 1.00 83.69 225 GLN A C 1
ATOM 1665 O O . GLN A 1 225 ? -28.754 -1.984 56.132 1.00 83.69 225 GLN A O 1
ATOM 1670 N N . GLN A 1 226 ? -26.972 -2.852 55.083 1.00 82.56 226 GLN A N 1
ATOM 1671 C CA . GLN A 1 226 ? -26.647 -3.786 56.170 1.00 82.56 226 GLN A CA 1
ATOM 1672 C C . GLN A 1 226 ? -26.314 -3.062 57.480 1.00 82.56 226 GLN A C 1
ATOM 1674 O O . GLN A 1 226 ? -26.811 -3.460 58.535 1.00 82.56 226 GLN A O 1
ATOM 1679 N N . GLN A 1 227 ? -25.530 -1.981 57.425 1.00 82.88 227 GLN A N 1
ATOM 1680 C CA . GLN A 1 227 ? -25.205 -1.186 58.613 1.00 82.88 227 GLN A CA 1
ATOM 1681 C C . GLN A 1 227 ? -26.442 -0.498 59.202 1.00 82.88 227 GLN A C 1
ATOM 1683 O O . GLN A 1 227 ? -26.652 -0.551 60.415 1.00 82.88 227 GLN A O 1
ATOM 1688 N N . GLN A 1 228 ? -27.310 0.083 58.362 1.00 78.62 228 GLN A N 1
ATOM 1689 C CA . GLN A 1 228 ? -28.591 0.627 58.826 1.00 78.62 228 GLN A CA 1
ATOM 1690 C C . GLN A 1 228 ? -29.475 -0.454 59.448 1.00 78.62 228 GLN A C 1
ATOM 1692 O O . GLN A 1 228 ? -30.108 -0.197 60.468 1.00 78.62 228 GLN A O 1
ATOM 1697 N N . MET A 1 229 ? -29.505 -1.663 58.881 1.00 69.25 229 MET A N 1
ATOM 1698 C CA . MET A 1 229 ? -30.297 -2.768 59.422 1.00 69.25 229 MET A CA 1
ATOM 1699 C C . MET A 1 229 ? -29.791 -3.211 60.800 1.00 69.25 229 MET A C 1
ATOM 1701 O O . MET A 1 229 ? -30.604 -3.484 61.680 1.00 69.25 229 MET A O 1
ATOM 1705 N N . GLN A 1 230 ? -28.473 -3.235 61.021 1.00 74.06 230 GLN A N 1
ATOM 1706 C CA . GLN A 1 230 ? -27.882 -3.535 62.331 1.00 74.06 230 GLN A CA 1
ATOM 1707 C C . GLN A 1 230 ? -28.176 -2.435 63.361 1.00 74.06 230 GLN A C 1
ATOM 1709 O O . GLN A 1 230 ? -28.559 -2.740 64.490 1.00 74.06 230 GLN A O 1
ATOM 1714 N N . ALA A 1 231 ? -28.082 -1.161 62.968 1.00 67.31 231 ALA A N 1
ATOM 1715 C CA . ALA A 1 231 ? -28.445 -0.041 63.836 1.00 67.31 231 ALA A CA 1
ATOM 1716 C C . ALA A 1 231 ? -29.948 -0.042 64.173 1.00 67.31 231 ALA A C 1
ATOM 1718 O O . ALA A 1 231 ? -30.322 0.138 65.332 1.00 67.31 231 ALA A O 1
ATOM 1719 N N . MET A 1 232 ? -30.814 -0.339 63.195 1.00 61.19 232 MET A N 1
ATOM 1720 C CA . MET A 1 232 ? -32.245 -0.533 63.436 1.00 61.19 232 MET A CA 1
ATOM 1721 C C . MET A 1 232 ? -32.515 -1.751 64.318 1.00 61.19 232 MET A C 1
ATOM 1723 O O . MET A 1 232 ? -33.372 -1.659 65.189 1.00 61.19 232 MET A O 1
ATOM 1727 N N . GLN A 1 233 ? -31.799 -2.870 64.158 1.00 59.06 233 GLN A N 1
ATOM 1728 C CA . GLN A 1 233 ? -31.930 -4.015 65.065 1.00 59.06 233 GLN A CA 1
ATOM 1729 C C . GLN A 1 233 ? -31.559 -3.641 66.501 1.00 59.06 233 GLN A C 1
ATOM 1731 O O . GLN A 1 233 ? -32.278 -4.055 67.407 1.00 59.06 233 GLN A O 1
ATOM 1736 N N . ALA A 1 234 ? -30.519 -2.827 66.716 1.00 58.34 234 ALA A N 1
ATOM 1737 C CA . ALA A 1 234 ? -30.133 -2.325 68.037 1.00 58.34 234 ALA A CA 1
ATOM 1738 C C . ALA A 1 234 ? -31.185 -1.365 68.634 1.00 58.34 234 ALA A C 1
ATOM 1740 O O . ALA A 1 234 ? -31.507 -1.435 69.818 1.00 58.34 234 ALA A O 1
ATOM 1741 N N . GLN A 1 235 ? -31.797 -0.514 67.807 1.00 54.72 235 GLN A N 1
ATOM 1742 C CA . GLN A 1 235 ? -32.840 0.418 68.251 1.00 54.72 235 GLN A CA 1
ATOM 1743 C C . GLN A 1 235 ? -34.186 -0.290 68.507 1.00 54.72 235 GLN A C 1
ATOM 1745 O O . GLN A 1 235 ? -34.887 0.034 69.464 1.00 54.72 235 GLN A O 1
ATOM 1750 N N . TYR A 1 236 ? -34.510 -1.328 67.728 1.00 49.47 236 TYR A N 1
ATOM 1751 C CA . TYR A 1 236 ? -35.672 -2.198 67.945 1.00 49.47 236 TYR A CA 1
ATOM 1752 C C . TYR A 1 236 ? -35.478 -3.237 69.059 1.00 49.47 236 TYR A C 1
ATOM 1754 O O . TYR A 1 236 ? -36.470 -3.807 69.514 1.00 49.47 236 TYR A O 1
ATOM 1762 N N . THR A 1 237 ? -34.248 -3.512 69.504 1.00 48.66 237 THR A N 1
ATOM 1763 C CA . THR A 1 237 ? -33.993 -4.345 70.698 1.00 48.66 237 THR A CA 1
ATOM 1764 C C . THR A 1 237 ? -34.009 -3.540 71.997 1.00 48.66 237 THR A C 1
ATOM 1766 O O . THR A 1 237 ? -34.187 -4.133 73.055 1.00 48.66 237 THR A O 1
ATOM 1769 N N . GLY A 1 238 ? -33.925 -2.206 71.937 1.00 45.59 238 GLY A N 1
ATOM 1770 C CA . GLY A 1 238 ? -34.002 -1.335 73.115 1.00 45.59 238 GLY A CA 1
ATOM 1771 C C . GLY A 1 238 ? -35.410 -0.899 73.548 1.00 45.59 238 GLY A C 1
ATOM 1772 O O . GLY A 1 238 ? -35.529 -0.266 74.592 1.00 45.59 238 GLY A O 1
ATOM 1773 N N . GLY A 1 239 ? -36.469 -1.192 72.777 1.00 46.56 239 GLY A N 1
ATOM 1774 C CA . GLY A 1 239 ? -37.756 -0.488 72.938 1.00 46.56 239 GLY A CA 1
ATOM 1775 C C . GLY A 1 239 ? -39.053 -1.300 72.927 1.00 46.56 239 GLY A C 1
ATOM 1776 O O . GLY A 1 239 ? -40.113 -0.697 73.067 1.00 46.56 239 GLY A O 1
ATOM 1777 N N . GLN A 1 240 ? -39.044 -2.628 72.773 1.00 41.91 240 GLN A N 1
ATOM 1778 C CA . GLN A 1 240 ? -40.305 -3.384 72.769 1.00 41.91 240 GLN A CA 1
ATOM 1779 C C . GLN A 1 240 ? -40.128 -4.784 73.355 1.00 41.91 240 GLN A C 1
ATOM 1781 O O . GLN A 1 240 ? -39.464 -5.647 72.780 1.00 41.91 240 GLN A O 1
ATOM 1786 N N . GLY A 1 241 ? -40.718 -4.986 74.534 1.00 42.44 241 GLY A N 1
ATOM 1787 C CA . GLY A 1 241 ? -40.733 -6.262 75.232 1.00 42.44 241 GLY A CA 1
ATOM 1788 C C . GLY A 1 241 ? -41.348 -7.383 74.389 1.00 42.44 241 GLY A C 1
ATOM 1789 O O . GLY A 1 241 ? -42.348 -7.188 73.704 1.00 42.44 241 GLY A O 1
ATOM 1790 N N . GLY A 1 242 ? -40.744 -8.570 74.486 1.00 51.78 242 GLY A N 1
ATOM 1791 C CA . GLY A 1 242 ? -41.375 -9.839 74.120 1.00 51.78 242 GLY A CA 1
ATOM 1792 C C . GLY A 1 242 ? -41.329 -10.228 72.640 1.00 51.78 242 GLY A C 1
ATOM 1793 O O . GLY A 1 242 ? -42.368 -10.508 72.053 1.00 51.78 242 GLY A O 1
ATOM 1794 N N . LYS A 1 243 ? -40.142 -10.336 72.033 1.00 48.16 243 LYS A N 1
ATOM 1795 C CA . LYS A 1 243 ? -39.979 -11.015 70.733 1.00 48.16 243 LYS A CA 1
ATOM 1796 C C . LYS A 1 243 ? -39.714 -12.505 70.958 1.00 48.16 243 LYS A C 1
ATOM 1798 O O . LYS A 1 243 ? -38.570 -12.944 71.018 1.00 48.16 243 LYS A O 1
ATOM 1803 N N . TRP A 1 244 ? -40.789 -13.268 71.124 1.00 44.81 244 TRP A N 1
ATOM 1804 C CA . TRP A 1 244 ? -40.732 -14.727 71.145 1.00 44.81 244 TRP A CA 1
ATOM 1805 C C . TRP A 1 244 ? -40.398 -15.217 69.736 1.00 44.81 244 TRP A C 1
ATOM 1807 O O . TRP A 1 244 ? -41.194 -15.043 68.816 1.00 44.81 244 TRP A O 1
ATOM 1817 N N . ASN A 1 245 ? -39.213 -15.799 69.570 1.00 44.53 245 ASN A N 1
ATOM 1818 C CA . ASN A 1 245 ? -38.864 -16.536 68.364 1.00 44.53 245 ASN A CA 1
ATOM 1819 C C . ASN A 1 245 ? -39.226 -17.999 68.620 1.00 44.53 245 ASN A C 1
ATOM 1821 O O . ASN A 1 245 ? -38.569 -18.665 69.420 1.00 44.53 245 ASN A O 1
ATOM 1825 N N . LEU A 1 246 ? -40.296 -18.475 67.989 1.00 47.03 246 LEU A N 1
ATOM 1826 C CA . LEU A 1 246 ? -40.757 -19.857 68.108 1.00 47.03 246 LEU A CA 1
ATOM 1827 C C . LEU A 1 246 ? -40.627 -20.520 66.742 1.00 47.03 246 LEU A C 1
ATOM 1829 O O . LEU A 1 246 ? -41.297 -20.133 65.786 1.00 47.03 246 LEU A O 1
ATOM 1833 N N . GLY A 1 247 ? -39.720 -21.490 66.659 1.00 52.38 247 GLY A N 1
ATOM 1834 C CA . GLY A 1 247 ? -39.543 -22.356 65.504 1.00 52.38 247 GLY A CA 1
ATOM 1835 C C . GLY A 1 247 ? -39.985 -23.769 65.858 1.00 52.38 247 GLY A C 1
ATOM 1836 O O . GLY A 1 247 ? -39.515 -24.319 66.850 1.00 52.38 247 GLY A O 1
ATOM 1837 N N . ALA A 1 248 ? -40.872 -24.354 65.063 1.00 48.69 248 ALA A N 1
ATOM 1838 C CA . ALA A 1 248 ? -41.250 -25.755 65.166 1.00 48.69 248 ALA A CA 1
ATOM 1839 C C . ALA A 1 248 ? -40.980 -26.425 63.820 1.00 48.69 248 ALA A C 1
ATOM 1841 O O . ALA A 1 248 ? -41.521 -26.010 62.796 1.00 48.69 248 ALA A O 1
ATOM 1842 N N . ALA A 1 249 ? -40.134 -27.451 63.827 1.00 59.34 249 ALA A N 1
ATOM 1843 C CA . ALA A 1 249 ? -39.919 -28.313 62.678 1.00 59.34 249 ALA A CA 1
ATOM 1844 C C . ALA A 1 249 ? -40.382 -29.725 63.032 1.00 59.34 249 ALA A C 1
ATOM 1846 O O . ALA A 1 249 ? -40.000 -30.257 64.074 1.00 59.34 249 ALA A O 1
ATOM 1847 N N . TYR A 1 250 ? -41.219 -30.316 62.184 1.00 48.72 250 TYR A N 1
ATOM 1848 C CA . TYR A 1 250 ? -41.711 -31.676 62.358 1.00 48.72 250 TYR A CA 1
ATOM 1849 C C . TYR A 1 250 ? -41.445 -32.483 61.093 1.00 48.72 250 TYR A C 1
ATOM 1851 O O . TYR A 1 250 ? -41.829 -32.083 59.990 1.00 48.72 250 TYR A O 1
ATOM 1859 N N . ARG A 1 251 ? -40.780 -33.626 61.277 1.00 60.91 251 ARG A N 1
ATOM 1860 C CA . ARG A 1 251 ? -40.499 -34.603 60.230 1.00 60.91 251 ARG A CA 1
ATOM 1861 C C . ARG A 1 251 ? -41.146 -35.933 60.620 1.00 60.91 251 ARG A C 1
ATOM 1863 O O . ARG A 1 251 ? -40.685 -36.557 61.577 1.00 60.91 251 ARG A O 1
ATOM 1870 N N . PRO A 1 252 ? -42.202 -36.372 59.922 1.00 57.88 252 PRO A N 1
ATOM 1871 C CA . PRO A 1 252 ? -42.745 -37.705 60.128 1.00 57.88 252 PRO A CA 1
ATOM 1872 C C . PRO A 1 252 ? -41.706 -38.764 59.702 1.00 57.88 252 PRO A C 1
ATOM 1874 O O . PRO A 1 252 ? -41.143 -38.639 58.607 1.00 57.88 252 PRO A O 1
ATOM 1877 N N . PRO A 1 253 ? -41.428 -39.790 60.529 1.00 49.25 253 PRO A N 1
ATOM 1878 C CA . PRO A 1 253 ? -40.551 -40.897 60.142 1.00 49.25 253 PRO A CA 1
ATOM 1879 C C . PRO A 1 253 ? -41.095 -41.611 58.890 1.00 49.25 253 PRO A C 1
ATOM 1881 O O . PRO A 1 253 ? -42.305 -41.641 58.675 1.00 49.25 253 PRO A O 1
ATOM 1884 N N . ASP A 1 254 ? -40.194 -42.123 58.048 1.00 51.47 254 ASP A N 1
ATOM 1885 C CA . ASP A 1 254 ? -40.464 -42.750 56.739 1.00 51.47 254 ASP A CA 1
ATOM 1886 C C . ASP A 1 254 ? -41.042 -41.826 55.641 1.00 51.47 254 ASP A C 1
ATOM 1888 O O . ASP A 1 254 ? -41.579 -42.299 54.637 1.00 51.47 254 ASP A O 1
ATOM 1892 N N . THR A 1 255 ? -40.899 -40.496 55.774 1.00 56.56 255 THR A N 1
ATOM 1893 C CA . THR A 1 255 ? -41.282 -39.539 54.715 1.00 56.56 255 THR A CA 1
ATOM 1894 C C . THR A 1 255 ? -40.199 -38.496 54.389 1.00 56.56 255 THR A C 1
ATOM 1896 O O . THR A 1 255 ? -39.452 -38.021 55.249 1.00 56.56 255 THR A O 1
ATOM 1899 N N . ASN A 1 256 ? -40.138 -38.094 53.112 1.00 56.78 256 ASN A N 1
ATOM 1900 C CA . ASN A 1 256 ? -39.219 -37.072 52.576 1.00 56.78 256 ASN A CA 1
ATOM 1901 C C . ASN A 1 256 ? -39.739 -35.632 52.763 1.00 56.78 256 ASN A C 1
ATOM 1903 O O . ASN A 1 256 ? -39.315 -34.725 52.049 1.00 56.78 256 ASN A O 1
ATOM 1907 N N . ILE A 1 257 ? -40.703 -35.422 53.665 1.00 59.50 257 ILE A N 1
ATOM 1908 C CA . ILE A 1 257 ? -41.401 -34.146 53.853 1.00 59.50 257 ILE A CA 1
ATOM 1909 C C . ILE A 1 257 ? -40.923 -33.503 55.155 1.00 59.50 257 ILE A C 1
ATOM 1911 O O . ILE A 1 257 ? -41.075 -34.068 56.236 1.00 59.50 257 ILE A O 1
ATOM 1915 N N . ASN A 1 258 ? -40.381 -32.295 55.042 1.00 60.69 258 ASN A N 1
ATOM 1916 C CA . ASN A 1 258 ? -39.989 -31.439 56.151 1.00 60.69 258 ASN A CA 1
ATOM 1917 C C . ASN A 1 258 ? -40.954 -30.255 56.241 1.00 60.69 258 ASN A C 1
ATOM 1919 O O . ASN A 1 258 ? -41.071 -29.464 55.300 1.00 60.69 258 ASN A O 1
ATOM 1923 N N . LEU A 1 259 ? -41.615 -30.120 57.388 1.00 61.31 259 LEU A N 1
ATOM 1924 C CA . LEU A 1 259 ? -42.453 -28.975 57.720 1.00 61.31 259 LEU A CA 1
ATOM 1925 C C . LEU A 1 259 ? -41.728 -28.129 58.765 1.00 61.31 259 LEU A C 1
ATOM 1927 O O . LEU A 1 259 ? -41.490 -28.613 59.870 1.00 61.31 259 LEU A O 1
ATOM 1931 N N . SER A 1 260 ? -41.397 -26.881 58.442 1.00 65.12 260 SER A N 1
ATOM 1932 C CA . SER A 1 260 ? -40.845 -25.915 59.392 1.00 65.12 260 SER A CA 1
ATOM 1933 C C . SER A 1 260 ? -41.703 -24.653 59.437 1.00 65.12 260 SER A C 1
ATOM 1935 O O . SER A 1 260 ? -42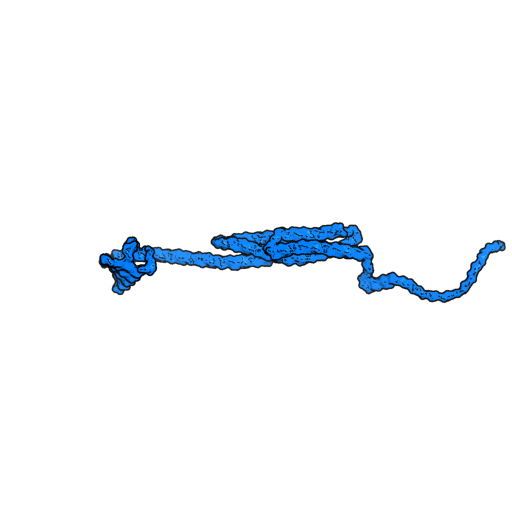.011 -24.033 58.424 1.00 65.12 260 SER A O 1
ATOM 1937 N N . GLY A 1 261 ? -42.124 -24.273 60.637 1.00 61.88 261 GLY A N 1
ATOM 1938 C CA . GLY A 1 261 ? -42.782 -23.004 60.919 1.00 61.88 261 GLY A CA 1
ATOM 1939 C C . GLY A 1 261 ? -41.887 -22.173 61.823 1.00 61.88 261 GLY A C 1
ATOM 1940 O O . GLY A 1 261 ? -41.441 -22.668 62.854 1.00 61.88 261 GLY A O 1
ATOM 1941 N N . ALA A 1 262 ? -41.618 -20.926 61.459 1.00 63.38 262 ALA A N 1
ATOM 1942 C CA . ALA A 1 262 ? -40.876 -19.983 62.280 1.00 63.38 262 ALA A CA 1
ATOM 1943 C C . ALA A 1 262 ? -41.677 -18.692 62.430 1.00 63.38 262 ALA A C 1
ATOM 1945 O O . ALA A 1 262 ? -42.049 -18.053 61.446 1.00 63.38 262 ALA A O 1
ATOM 1946 N N . TYR A 1 263 ? -41.922 -18.296 63.675 1.00 48.81 263 TYR A N 1
ATOM 1947 C CA . TYR A 1 263 ? -42.452 -16.984 64.006 1.00 48.81 263 TYR A CA 1
ATOM 1948 C C . TYR A 1 263 ? -41.305 -16.096 64.476 1.00 48.81 263 TYR A C 1
ATOM 1950 O O . TYR A 1 263 ? -40.694 -16.365 65.512 1.00 48.81 263 TYR A O 1
ATOM 1958 N N . GLN A 1 264 ? -40.992 -15.057 63.702 1.00 58.19 264 GLN A N 1
ATOM 1959 C CA . GLN A 1 264 ? -39.919 -14.119 64.013 1.00 58.19 264 GLN A CA 1
ATOM 1960 C C . GLN A 1 264 ? -40.399 -12.690 63.767 1.00 58.19 264 GLN A C 1
ATOM 1962 O O . GLN A 1 264 ? -40.767 -12.318 62.656 1.00 58.19 264 GLN A O 1
ATOM 1967 N N . GLN A 1 265 ? -40.380 -11.880 64.828 1.00 53.62 265 GLN A N 1
ATOM 1968 C CA . GLN A 1 265 ? -40.681 -10.443 64.783 1.00 53.62 265 GLN A CA 1
ATOM 1969 C C . GLN A 1 265 ? -41.989 -10.079 64.050 1.00 53.62 265 GLN A C 1
ATOM 1971 O O . GLN A 1 265 ? -41.987 -9.224 63.167 1.00 53.62 265 GLN A O 1
ATOM 1976 N N . GLY A 1 266 ? -43.104 -10.727 64.402 1.00 53.78 266 GLY A N 1
ATOM 1977 C CA . GLY A 1 266 ? -44.411 -10.420 63.804 1.00 53.78 266 GLY A CA 1
ATOM 1978 C C . GLY A 1 266 ? -44.628 -11.021 62.414 1.00 53.78 266 GLY A C 1
ATOM 1979 O O . GLY A 1 266 ? -45.618 -10.714 61.764 1.00 53.78 266 GLY A O 1
ATOM 1980 N N . ARG A 1 267 ? -43.711 -11.868 61.933 1.00 54.50 267 ARG A N 1
ATOM 1981 C CA . ARG A 1 267 ? -43.846 -12.570 60.654 1.00 54.50 267 ARG A CA 1
ATOM 1982 C C . ARG A 1 267 ? -43.896 -14.071 60.890 1.00 54.50 267 ARG A C 1
ATOM 1984 O O . ARG A 1 267 ? -43.013 -14.619 61.553 1.00 54.50 267 ARG A O 1
ATOM 1991 N N . THR A 1 268 ? -44.908 -14.721 60.320 1.00 55.25 268 THR A N 1
ATOM 1992 C CA . THR A 1 268 ? -45.026 -16.181 60.313 1.00 55.25 268 THR A CA 1
ATOM 1993 C C . THR A 1 268 ? -44.501 -16.702 58.984 1.00 55.25 268 THR A C 1
ATOM 1995 O O . THR A 1 268 ? -45.106 -16.474 57.937 1.00 55.25 268 THR A O 1
ATOM 1998 N N . ASN A 1 269 ? -43.369 -17.398 59.030 1.00 54.47 269 ASN A N 1
ATOM 1999 C CA . ASN A 1 269 ? -42.833 -18.146 57.903 1.00 54.47 269 ASN A CA 1
ATOM 2000 C C . ASN A 1 269 ? -43.218 -19.610 58.056 1.00 54.47 269 ASN A C 1
ATOM 2002 O O . ASN A 1 269 ? -42.814 -20.252 59.023 1.00 54.47 269 ASN A O 1
ATOM 2006 N N . LEU A 1 270 ? -43.977 -20.140 57.100 1.00 57.03 270 LEU A N 1
ATOM 2007 C CA . LEU A 1 270 ? -44.285 -21.562 57.032 1.00 57.03 270 LEU A CA 1
ATOM 2008 C C . LEU A 1 270 ? -43.664 -22.120 55.752 1.00 57.03 270 LEU A C 1
ATOM 2010 O O . LEU A 1 270 ? -43.971 -21.672 54.645 1.00 57.03 270 LEU A O 1
ATOM 2014 N N . GLN A 1 271 ? -42.738 -23.055 55.922 1.00 59.12 271 GLN A N 1
ATOM 2015 C CA . GLN A 1 271 ? -41.971 -23.666 54.854 1.00 59.12 271 GLN A CA 1
ATOM 2016 C C . GLN A 1 271 ? -42.245 -25.165 54.831 1.00 59.12 271 GLN A C 1
ATOM 2018 O O . GLN A 1 271 ? -42.074 -25.878 55.819 1.00 59.12 271 GLN A O 1
ATOM 2023 N N . ILE A 1 272 ? -42.667 -25.637 53.663 1.00 61.03 272 ILE A N 1
ATOM 2024 C CA . ILE A 1 272 ? -42.823 -27.058 53.376 1.00 61.03 272 ILE A CA 1
ATOM 2025 C C . ILE A 1 272 ? -41.770 -27.392 52.331 1.00 61.03 272 ILE A C 1
ATOM 2027 O O . ILE A 1 272 ? -41.747 -26.803 51.247 1.00 61.03 272 ILE A O 1
ATOM 2031 N N . SER A 1 273 ? -40.864 -28.299 52.676 1.00 59.00 273 SER A N 1
ATOM 2032 C CA . SER A 1 273 ? -39.796 -28.738 51.784 1.00 59.00 273 SER A CA 1
ATOM 2033 C C . SER A 1 273 ? -39.823 -30.246 51.638 1.00 59.00 273 SER A C 1
ATOM 2035 O O . SER A 1 273 ? -40.002 -30.973 52.613 1.00 59.00 273 SER A O 1
ATOM 2037 N N . MET A 1 274 ? -39.655 -30.712 50.407 1.00 50.34 274 MET A N 1
ATOM 2038 C CA . MET A 1 274 ? -39.444 -32.121 50.123 1.00 50.34 274 MET A CA 1
ATOM 2039 C C . MET A 1 274 ? -37.975 -32.306 49.759 1.00 50.34 274 MET A C 1
ATOM 2041 O O . MET A 1 274 ? -37.516 -31.725 48.778 1.00 50.34 274 MET A O 1
ATOM 2045 N N . VAL A 1 275 ? -37.230 -33.050 50.577 1.00 55.75 275 VAL A N 1
ATOM 2046 C CA . VAL A 1 275 ? -35.795 -33.302 50.376 1.00 55.75 275 VAL A CA 1
ATOM 2047 C C . VAL A 1 275 ? -35.566 -34.813 50.492 1.00 55.75 275 VAL A C 1
ATOM 2049 O O . VAL A 1 275 ? -35.954 -35.385 51.511 1.00 55.75 275 VAL A O 1
ATOM 2052 N N . PRO A 1 276 ? -34.982 -35.479 49.477 1.00 53.34 276 PRO A N 1
ATOM 2053 C CA . PRO A 1 276 ? -34.612 -36.891 49.566 1.00 53.34 276 PRO A CA 1
ATOM 2054 C C . PRO A 1 276 ? -33.564 -37.114 50.665 1.00 53.34 276 PRO A C 1
ATOM 2056 O O . PRO A 1 276 ? -32.701 -36.259 50.872 1.00 53.34 276 PRO A O 1
ATOM 2059 N N . ASP A 1 277 ? -33.615 -38.265 51.337 1.00 52.28 277 ASP A N 1
ATOM 2060 C CA . ASP A 1 277 ? -32.830 -38.566 52.547 1.00 52.28 277 ASP A CA 1
ATOM 2061 C C . ASP A 1 277 ? -31.302 -38.389 52.437 1.00 52.28 277 ASP A C 1
ATOM 2063 O O . ASP A 1 277 ? -30.630 -38.212 53.451 1.00 52.28 277 ASP A O 1
ATOM 2067 N N . GLU A 1 278 ? -30.737 -38.336 51.230 1.00 50.50 278 GLU A N 1
ATOM 2068 C CA . GLU A 1 278 ? -29.302 -38.095 51.018 1.00 50.50 278 GLU A CA 1
ATOM 2069 C C . GLU A 1 278 ? -28.880 -36.607 51.095 1.00 50.50 278 GLU A C 1
ATOM 2071 O O . GLU A 1 278 ? -27.689 -36.307 51.127 1.00 50.50 278 GLU A O 1
ATOM 2076 N N . GLY A 1 279 ? -29.823 -35.655 51.161 1.00 50.31 279 GLY A N 1
ATOM 2077 C CA . GLY A 1 279 ? -29.559 -34.203 51.177 1.00 50.31 279 GLY A CA 1
ATOM 2078 C C . GLY A 1 279 ? -29.695 -33.511 52.541 1.00 50.31 279 GLY A C 1
ATOM 2079 O O . GLY A 1 279 ? -29.568 -32.288 52.626 1.00 50.31 279 GLY A O 1
ATOM 2080 N N . ALA A 1 280 ? -29.961 -34.258 53.617 1.00 48.22 280 ALA A N 1
ATOM 2081 C CA . ALA A 1 280 ? -30.338 -33.703 54.925 1.00 48.22 280 ALA A CA 1
ATOM 2082 C C . ALA A 1 280 ? -29.275 -32.787 55.570 1.00 48.22 280 ALA A C 1
ATOM 2084 O O . ALA A 1 280 ? -29.615 -31.921 56.373 1.00 48.22 280 ALA A O 1
ATOM 2085 N N . ASN A 1 281 ? -28.001 -32.931 55.188 1.00 47.91 281 ASN A N 1
ATOM 2086 C CA . ASN A 1 281 ? -26.889 -32.134 55.719 1.00 47.91 281 ASN A CA 1
ATOM 2087 C C . ASN A 1 281 ? -26.708 -30.762 55.029 1.00 47.91 281 ASN A C 1
ATOM 2089 O O . ASN A 1 281 ? -25.886 -29.963 55.469 1.00 47.91 281 ASN A O 1
ATOM 2093 N N . LEU A 1 282 ? -27.455 -30.476 53.952 1.00 50.00 282 LEU A N 1
ATOM 2094 C CA . LEU A 1 282 ? -27.430 -29.190 53.229 1.00 50.00 282 LEU A CA 1
ATOM 2095 C C . LEU A 1 282 ? -28.482 -28.190 53.736 1.00 50.00 282 LEU A C 1
ATOM 2097 O O . LEU A 1 282 ? -28.545 -27.052 53.271 1.00 50.00 282 LEU A O 1
ATOM 2101 N N . LEU A 1 283 ? -29.287 -28.585 54.722 1.00 50.28 283 LEU A N 1
ATOM 2102 C CA . LEU A 1 283 ? -30.213 -27.703 55.427 1.00 50.28 283 LEU A CA 1
ATOM 2103 C C . LEU A 1 283 ? -29.458 -26.962 56.538 1.00 50.28 283 LEU A C 1
ATOM 2105 O O . LEU A 1 283 ? -29.634 -27.214 57.728 1.00 50.28 283 LEU A O 1
ATOM 2109 N N . GLY A 1 284 ? -28.570 -26.053 56.136 1.00 52.94 284 GLY A N 1
ATOM 2110 C CA . GLY A 1 284 ? -27.960 -25.101 57.057 1.00 52.94 284 GLY A CA 1
ATOM 2111 C C . GLY A 1 284 ? -29.006 -24.172 57.687 1.00 52.94 284 GLY A C 1
ATOM 2112 O O . GLY A 1 284 ? -30.139 -24.057 57.218 1.00 52.94 284 GLY A O 1
ATOM 2113 N N . GLN A 1 285 ? -28.596 -23.444 58.728 1.00 44.12 285 GLN A N 1
ATOM 2114 C CA . GLN A 1 285 ? -29.425 -22.528 59.532 1.00 44.12 285 GLN A CA 1
ATOM 2115 C C . GLN A 1 285 ? -30.143 -21.411 58.729 1.00 44.12 285 GLN A C 1
ATOM 2117 O O . GLN A 1 285 ? -30.960 -20.689 59.290 1.00 44.12 285 GLN A O 1
ATOM 2122 N N . ASN A 1 286 ? -29.867 -21.282 57.426 1.00 47.09 286 ASN A N 1
ATOM 2123 C CA . ASN A 1 286 ? -30.417 -20.273 56.517 1.00 47.09 286 ASN A CA 1
ATOM 2124 C C . ASN A 1 286 ? -31.340 -20.833 55.414 1.00 47.09 286 ASN A C 1
ATOM 2126 O O . ASN A 1 286 ? -31.663 -20.115 54.469 1.00 47.09 286 ASN A O 1
ATOM 2130 N N . GLY A 1 287 ? -31.799 -22.085 55.509 1.00 53.44 287 GLY A N 1
ATOM 2131 C CA . GLY A 1 287 ? -32.615 -22.681 54.445 1.00 53.44 287 GLY A CA 1
ATOM 2132 C C . GLY A 1 287 ? -31.826 -22.853 53.139 1.00 53.44 287 GLY A C 1
ATOM 2133 O O . GLY A 1 287 ? -30.602 -22.787 53.149 1.00 53.44 287 GLY A O 1
ATOM 2134 N N . PHE A 1 288 ? -32.527 -23.134 52.033 1.00 50.59 288 PHE A N 1
ATOM 2135 C CA . PHE A 1 288 ? -31.974 -23.483 50.714 1.00 50.59 288 PHE A CA 1
ATOM 2136 C C . PHE A 1 288 ? -30.905 -22.500 50.205 1.00 50.59 288 PHE A C 1
ATOM 2138 O O . PHE A 1 288 ? -31.186 -21.612 49.403 1.00 50.59 288 PHE A O 1
ATOM 2145 N N . THR A 1 289 ? -29.654 -22.678 50.610 1.00 49.69 289 THR A N 1
ATOM 2146 C CA . THR A 1 289 ? -28.524 -21.951 50.038 1.00 49.69 289 THR A CA 1
ATOM 2147 C C . THR A 1 289 ? -27.493 -22.947 49.544 1.00 49.69 289 THR A C 1
ATOM 2149 O O . THR A 1 289 ? -26.781 -23.561 50.333 1.00 49.69 289 THR A O 1
ATOM 2152 N N . ASN A 1 290 ? -27.431 -23.016 48.212 1.00 41.16 290 ASN A N 1
ATOM 2153 C CA . ASN A 1 290 ? -26.481 -23.714 47.346 1.00 41.16 290 ASN A CA 1
ATOM 2154 C C . ASN A 1 290 ? -26.692 -25.223 47.158 1.00 41.16 290 ASN A C 1
ATOM 2156 O O . ASN A 1 290 ? -26.325 -26.034 47.997 1.00 41.16 290 ASN A O 1
ATOM 2160 N N . GLY A 1 291 ? -27.192 -25.587 45.968 1.00 46.69 291 GLY A N 1
ATOM 2161 C CA . GLY A 1 291 ? -26.983 -26.927 45.403 1.00 46.69 291 GLY A CA 1
ATOM 2162 C C . GLY A 1 291 ? -28.221 -27.771 45.104 1.00 46.69 291 GLY A C 1
ATOM 2163 O O . GLY A 1 291 ? -28.087 -28.980 44.946 1.00 46.69 291 GLY A O 1
ATOM 2164 N N . VAL A 1 292 ? -29.421 -27.197 45.001 1.00 46.66 292 VAL A N 1
ATOM 2165 C CA . VAL A 1 292 ? -30.613 -27.981 44.647 1.00 46.66 292 VAL A CA 1
ATOM 2166 C C . VAL A 1 292 ? -30.755 -28.139 43.132 1.00 46.66 292 VAL A C 1
ATOM 2168 O O . VAL A 1 292 ? -31.132 -27.210 42.422 1.00 46.66 292 VAL A O 1
ATOM 2171 N N . GLY A 1 293 ? -30.451 -29.347 42.646 1.00 44.94 293 GLY A N 1
ATOM 2172 C CA . GLY A 1 293 ? -30.792 -29.807 41.299 1.00 44.94 293 GLY A CA 1
ATOM 2173 C C . GLY A 1 293 ? -32.312 -29.830 41.045 1.00 44.94 293 GLY A C 1
ATOM 2174 O O . GLY A 1 293 ? -33.099 -29.661 41.983 1.00 44.94 293 GLY A O 1
ATOM 2175 N N . PRO A 1 294 ? -32.738 -30.061 39.790 1.00 43.69 294 PRO A N 1
ATOM 2176 C CA . PRO A 1 294 ? -34.067 -29.721 39.253 1.00 43.69 294 PRO A CA 1
ATOM 2177 C C . PRO A 1 294 ? -35.286 -30.454 39.857 1.00 43.69 294 PRO A C 1
ATOM 2179 O O . PRO A 1 294 ? -36.395 -30.278 39.365 1.00 43.69 294 PRO A O 1
ATOM 2182 N N . ALA A 1 295 ? -35.121 -31.254 40.914 1.00 41.53 295 ALA A N 1
ATOM 2183 C CA . ALA A 1 295 ? -36.175 -32.080 41.514 1.00 41.53 295 ALA A CA 1
ATOM 2184 C C . ALA A 1 295 ? -36.655 -31.609 42.905 1.00 41.53 295 ALA A C 1
ATOM 2186 O O . ALA A 1 295 ? -37.387 -32.335 43.572 1.00 41.53 295 ALA A O 1
ATOM 2187 N N . ASN A 1 296 ? -36.259 -30.418 43.366 1.00 47.59 296 ASN A N 1
ATOM 2188 C CA . ASN A 1 296 ? -36.620 -29.922 44.698 1.00 47.59 296 ASN A CA 1
ATOM 2189 C C . ASN A 1 296 ? -37.748 -28.888 44.617 1.00 47.59 296 ASN A C 1
ATOM 2191 O O . ASN A 1 296 ? -37.572 -27.798 44.074 1.00 47.59 296 ASN A O 1
ATOM 2195 N N . LEU A 1 297 ? -38.907 -29.235 45.176 1.00 47.12 297 LEU A N 1
ATOM 2196 C CA . LEU A 1 297 ? -40.078 -28.366 45.269 1.00 47.12 297 LEU A CA 1
ATOM 2197 C C . LEU A 1 297 ? -40.124 -27.750 46.672 1.00 47.12 297 LEU A C 1
ATOM 2199 O O . LEU A 1 297 ? -40.281 -28.453 47.672 1.00 47.12 297 LEU A O 1
ATOM 2203 N N . GLY A 1 298 ? -39.953 -26.431 46.739 1.00 47.66 298 GLY A N 1
ATOM 2204 C CA . GLY A 1 298 ? -40.106 -25.645 47.959 1.00 47.66 298 GLY A CA 1
ATOM 2205 C C . GLY A 1 298 ? -41.295 -24.704 47.822 1.00 47.66 298 GLY A C 1
ATOM 2206 O O . GLY A 1 298 ? -41.335 -23.893 46.901 1.00 47.66 298 GLY A O 1
ATOM 2207 N N . LEU A 1 299 ? -42.252 -24.802 48.743 1.00 42.38 299 LEU A N 1
ATOM 2208 C CA . LEU A 1 299 ? -43.350 -23.847 48.874 1.00 42.38 299 LEU A CA 1
ATOM 2209 C C . LEU A 1 299 ? -43.160 -23.095 50.190 1.00 42.38 299 LEU A C 1
ATOM 2211 O O . LEU A 1 299 ? -43.182 -23.691 51.270 1.00 42.38 299 LEU A O 1
ATOM 2215 N N . SER A 1 300 ? -42.940 -21.786 50.096 1.00 45.78 300 SER A N 1
ATOM 2216 C CA . SER A 1 300 ? -42.900 -20.885 51.243 1.00 45.78 300 SER A CA 1
ATOM 2217 C C . SER A 1 300 ? -44.101 -19.953 51.184 1.00 45.78 300 SER A C 1
ATOM 2219 O O . SER A 1 300 ? -44.328 -19.255 50.197 1.00 45.78 300 SER A O 1
ATOM 2221 N N . PHE A 1 301 ? -44.883 -19.944 52.257 1.00 41.53 301 PHE A N 1
ATOM 2222 C CA . PHE A 1 301 ? -45.983 -19.007 52.416 1.00 41.53 301 PHE A CA 1
ATOM 2223 C C . PHE A 1 301 ? -45.613 -18.031 53.527 1.00 41.53 301 PHE A C 1
ATOM 2225 O O . PHE A 1 301 ? -45.381 -18.421 54.672 1.00 41.53 301 PHE A O 1
ATOM 2232 N N . ASN A 1 302 ? -45.531 -16.753 53.163 1.00 44.34 302 ASN A N 1
ATOM 2233 C CA . ASN A 1 302 ? -45.369 -15.658 54.107 1.00 44.34 302 ASN A CA 1
ATOM 2234 C C . ASN A 1 302 ? -46.750 -15.078 54.391 1.00 44.34 302 ASN A C 1
ATOM 2236 O O . ASN A 1 302 ? -47.340 -14.426 53.530 1.00 44.34 302 ASN A O 1
ATOM 2240 N N . ILE A 1 303 ? -47.267 -15.333 55.589 1.00 41.03 303 ILE A N 1
ATOM 2241 C CA . ILE A 1 303 ? -48.511 -14.719 56.047 1.00 41.03 303 ILE A CA 1
ATOM 2242 C C . ILE A 1 303 ? -48.123 -13.506 56.886 1.00 41.03 303 ILE A C 1
ATOM 2244 O O . ILE A 1 303 ? -47.525 -13.635 57.957 1.00 41.03 303 ILE A O 1
ATOM 2248 N N . HIS A 1 304 ? -48.448 -12.327 56.364 1.00 36.97 304 HIS A N 1
ATOM 2249 C CA . HIS A 1 304 ? -48.403 -11.077 57.108 1.00 36.97 304 HIS A CA 1
ATOM 2250 C C . HIS A 1 304 ? -49.725 -10.935 57.863 1.00 36.97 304 HIS A C 1
ATOM 2252 O O . HIS A 1 304 ? -50.772 -10.781 57.235 1.00 36.97 304 HIS A O 1
ATOM 2258 N N . LEU A 1 305 ? -49.663 -11.040 59.189 1.00 36.66 305 LEU A N 1
ATOM 2259 C CA . LEU A 1 305 ? -50.751 -10.705 60.106 1.00 36.66 305 LEU A CA 1
ATOM 2260 C C . LEU A 1 305 ? -50.435 -9.368 60.771 1.00 36.66 305 LEU A C 1
ATOM 2262 O O . LEU A 1 305 ? -49.262 -9.191 61.172 1.00 36.66 305 LEU A O 1
#

Radius of gyration: 52.37 Å; chains: 1; bounding box: 110×85×170 Å

Sequence (305 aa):
MLTPLLLCAISSASARSALLHSSPARARDALSLLRGGGEPSDELLQATFACNRLHATVLAEATSELAALRKTLRGGEAVQGFGAKADELLSSAAAKFEAEAPKGESDVSSLYKDKAEELHEVLMTSLEPLFSMQLSLLKDAALDQFKAATTGDADPSDAMNSAESMFVREASDSIPSKSDWNFKAERASLVSVMQAIAAPSKKATQIKLDAARQLSTAMQYLQMQQQQMQAMQAQYTGGQGGKWNLGAAYRPPDTNINLSGAYQQGRTNLQISMVPDEGANLLGQNGFTNGVGPANLGLSFNIHL

Foldseek 3Di:
DDDDDDDDDDDDDDDDDPPPPPPPVVVVQVVCVVVPDGDDDPVLVVLLVVLVVLLVVLLVVLVVVLVVLVVCLVVLHADFLQQVVLQVSLVVLLVSLVVPQDPDDPSSNVSSVVSNVVSSVVSVVSCVVSLVSNLVSLLVVLVVQLVVQPPDPDDSVVSLVVSLVSSVVRNVSNHHPPDPDDCVVSSVVSSVVSCVVCVVVVVVVVVVVVVVVVVVVVVVVVVVVVVVVVVVVVVVVVDDPDFDWDKDWDDDPPAQWIWIWTDGDQKIKTKIWRHPPVCPVCCPPPGDDDDDDPPIDIDIDIDRD

Organism: Prymnesium parvum (NCBI:txid97485)